Protein AF-A0A8S1TRD0-F1 (afdb_monomer_lite)

Sequence (281 aa):
MFFLIVKLKIFFELHNLGNDQNINQEWKIFFQEFHDYFCSKKATLSNSQVLKQGALHLNNQLYQNSSKFLLDCFCHFCRTKVIVQNFYGTALHNQTSIQNEYQLLLMNSNFYQDLTSKRVKERSIGDAYDRVKQWRYFFRNGIQENGIQKKVTLKEAADLVKVPKKTLEDYIQIFNKAELIVNIEEISEKKMGYLRSFMKKNKSKIRKAMIHKKQQQIEENLKKQNQEVYENTKQNKNEDESITSPYPYQQNILSDFCDDQNDWEQYSNNIFKIFPNPHFD

Foldseek 3Di:
DVVLVVVVVVLVVVVVPDDDPVNVVVVVVSVVVVVVVVVVVVVVVVPPPDDDDPPPPVVVVVVVVVVVVVVVVVVVVVVVVVVPPPPPDDDPDDPDPCVVVVVVVVVLVVVVVVVPPDDPPFDFLQLLVVLLVQLVCCQVFPDQDPNDRDHDDSCRSCSVSVHGSVSSVVSVVLCVLQVLPDDSVVRRRHTPVVSVVVCVVCVVVSVVSVVVVVVVVVVVVVVVVVVVVVVVVVVPPPDDDDDDDDDDDDDPPPDPPDDDPPCVVVVVVCVVVVDDDPPDD

Structure (mmCIF, N/CA/C/O backbone):
data_AF-A0A8S1TRD0-F1
#
_entry.id   AF-A0A8S1TRD0-F1
#
loop_
_atom_site.group_PDB
_atom_site.id
_atom_site.type_symbol
_atom_site.label_atom_id
_atom_site.label_alt_id
_atom_site.label_comp_id
_atom_site.label_asym_id
_atom_site.label_entity_id
_atom_site.label_seq_id
_atom_site.pdbx_PDB_ins_code
_atom_site.Cartn_x
_atom_site.Cartn_y
_atom_site.Cartn_z
_atom_site.occupancy
_atom_site.B_iso_or_equiv
_atom_site.auth_seq_id
_atom_site.auth_comp_id
_atom_site.auth_asym_id
_atom_site.auth_atom_id
_atom_site.pdbx_PDB_model_num
ATOM 1 N N . MET A 1 1 ? 11.773 40.276 2.377 1.00 67.25 1 MET A N 1
ATOM 2 C CA . MET A 1 1 ? 12.879 39.485 2.968 1.00 67.25 1 MET A CA 1
ATOM 3 C C . MET A 1 1 ? 12.556 37.992 2.979 1.00 67.25 1 MET A C 1
ATOM 5 O O . MET A 1 1 ? 13.293 37.242 2.364 1.00 67.25 1 MET A O 1
ATOM 9 N N . PHE A 1 2 ? 11.429 37.560 3.558 1.00 59.97 2 PHE A N 1
ATOM 10 C CA . PHE A 1 2 ? 11.025 36.142 3.587 1.00 59.97 2 PHE A CA 1
ATOM 11 C C . PHE A 1 2 ? 10.945 35.478 2.195 1.00 59.97 2 PHE A C 1
ATOM 13 O O . PHE A 1 2 ? 11.553 34.438 1.977 1.00 59.97 2 PHE A O 1
ATOM 20 N N . PHE A 1 3 ? 10.317 36.132 1.210 1.00 67.81 3 PHE A N 1
ATOM 21 C CA . PHE A 1 3 ? 10.263 35.643 -0.180 1.00 67.81 3 PHE A CA 1
ATOM 22 C C . PHE A 1 3 ? 11.641 35.453 -0.838 1.00 67.81 3 PHE A C 1
ATOM 24 O O . PHE A 1 3 ? 11.823 34.538 -1.635 1.00 67.81 3 PHE A O 1
ATOM 31 N N . LEU A 1 4 ? 12.616 36.293 -0.483 1.00 74.00 4 LEU A N 1
ATOM 32 C CA . LEU A 1 4 ? 13.987 36.201 -0.990 1.00 74.00 4 LEU A CA 1
ATOM 33 C C . LEU A 1 4 ? 14.731 35.012 -0.378 1.00 74.00 4 LEU A C 1
ATOM 35 O O . LEU A 1 4 ? 15.435 34.307 -1.089 1.00 74.00 4 LEU A O 1
ATOM 39 N N . ILE A 1 5 ? 14.513 34.749 0.913 1.00 73.81 5 ILE A N 1
ATOM 40 C CA . ILE A 1 5 ? 15.081 33.594 1.621 1.00 73.81 5 ILE A CA 1
ATOM 41 C C . ILE A 1 5 ? 14.503 32.285 1.064 1.00 73.81 5 ILE A C 1
ATOM 43 O O . ILE A 1 5 ? 15.243 31.332 0.834 1.00 73.81 5 ILE A O 1
ATOM 47 N N . VAL A 1 6 ? 13.196 32.252 0.787 1.00 71.50 6 VAL A N 1
ATOM 48 C CA . VAL A 1 6 ? 12.533 31.086 0.181 1.00 71.50 6 VAL A CA 1
ATOM 49 C C . VAL A 1 6 ? 13.026 30.850 -1.251 1.00 71.50 6 VAL A C 1
ATOM 51 O O . VAL A 1 6 ? 13.350 29.714 -1.588 1.00 71.50 6 VAL A O 1
ATOM 54 N N . LYS A 1 7 ? 13.170 31.905 -2.070 1.00 76.38 7 LYS A N 1
ATOM 55 C CA . LYS A 1 7 ? 13.763 31.790 -3.415 1.00 76.38 7 LYS A CA 1
ATOM 56 C C . LYS A 1 7 ? 15.207 31.279 -3.366 1.00 76.38 7 LYS A C 1
ATOM 58 O O . LYS A 1 7 ? 15.522 30.356 -4.105 1.00 76.38 7 LYS A O 1
ATOM 63 N N . LEU A 1 8 ? 16.046 31.816 -2.473 1.00 76.88 8 LEU A N 1
ATOM 64 C CA . LEU A 1 8 ? 17.432 31.368 -2.275 1.00 76.88 8 LEU A CA 1
ATOM 65 C C . LEU A 1 8 ? 17.509 29.887 -1.891 1.00 76.88 8 LEU A C 1
ATOM 67 O O . LEU A 1 8 ? 18.343 29.167 -2.427 1.00 76.88 8 LEU A O 1
ATOM 71 N N . LYS A 1 9 ? 16.620 29.419 -1.007 1.00 76.12 9 LYS A N 1
ATOM 72 C CA . LYS A 1 9 ? 16.588 28.018 -0.571 1.00 76.12 9 LYS A CA 1
ATOM 73 C C . LYS A 1 9 ? 16.183 27.063 -1.698 1.00 76.12 9 LYS A C 1
ATOM 75 O O . LYS A 1 9 ? 16.863 26.066 -1.910 1.00 76.12 9 LYS A O 1
ATOM 80 N N . ILE A 1 10 ? 15.129 27.397 -2.446 1.00 73.19 10 ILE A N 1
ATOM 81 C CA . ILE A 1 10 ? 14.668 26.599 -3.595 1.00 73.19 10 ILE A CA 1
ATOM 82 C C . ILE A 1 10 ? 15.753 26.542 -4.681 1.00 73.19 10 ILE A C 1
ATOM 84 O O . ILE A 1 10 ? 16.027 25.477 -5.224 1.00 73.19 10 ILE A O 1
ATOM 88 N N . PHE A 1 11 ? 16.420 27.663 -4.962 1.00 69.62 11 PHE A N 1
ATOM 89 C CA . PHE A 1 11 ? 17.495 27.707 -5.957 1.00 69.62 11 PHE A CA 1
ATOM 90 C C . PHE A 1 11 ? 18.751 26.928 -5.531 1.00 69.62 11 PHE A C 1
ATOM 92 O O . PHE A 1 11 ? 19.389 26.302 -6.375 1.00 69.62 11 PHE A O 1
ATOM 99 N N . PHE A 1 12 ? 19.092 26.904 -4.236 1.00 74.69 12 PHE A N 1
ATOM 100 C CA . PHE A 1 12 ? 20.211 26.102 -3.719 1.00 74.69 12 PHE A CA 1
ATOM 101 C C . PHE A 1 12 ? 19.936 24.594 -3.819 1.00 74.69 12 PHE A C 1
ATOM 103 O O . PHE A 1 12 ? 20.836 23.816 -4.129 1.00 74.69 12 PHE A O 1
ATOM 110 N N . GLU A 1 13 ? 18.683 24.181 -3.608 1.00 69.75 13 GLU A N 1
ATOM 111 C CA . GLU A 1 13 ? 18.258 22.789 -3.796 1.00 69.75 13 GLU A CA 1
ATOM 112 C C . GLU A 1 13 ? 18.296 22.364 -5.273 1.00 69.75 13 GLU A C 1
ATOM 114 O O . GLU A 1 13 ? 18.673 21.231 -5.566 1.00 69.75 13 GLU A O 1
ATOM 119 N N . LEU A 1 14 ? 17.998 23.274 -6.208 1.00 67.38 14 LEU A N 1
ATOM 120 C CA . LEU A 1 14 ? 18.092 23.010 -7.650 1.00 67.38 14 LEU A CA 1
ATOM 121 C C . LEU A 1 14 ? 19.544 22.934 -8.156 1.00 67.38 14 LEU A C 1
ATOM 123 O O . LEU A 1 14 ? 19.841 22.132 -9.038 1.00 67.38 14 LEU A O 1
ATOM 127 N N . HIS A 1 15 ? 20.469 23.702 -7.573 1.00 64.81 15 HIS A N 1
ATOM 128 C CA . HIS A 1 15 ? 21.887 23.689 -7.959 1.00 64.81 15 HIS A CA 1
ATOM 129 C C . HIS A 1 15 ? 22.589 22.352 -7.658 1.00 64.81 15 HIS A C 1
ATOM 131 O O . HIS A 1 15 ? 23.516 21.959 -8.363 1.00 64.81 15 HIS A O 1
ATOM 137 N N . ASN A 1 16 ? 22.131 21.610 -6.647 1.00 64.12 16 ASN A N 1
ATOM 138 C CA . ASN A 1 16 ? 22.683 20.290 -6.328 1.00 64.12 16 ASN A CA 1
ATOM 139 C C . ASN A 1 16 ? 22.304 19.198 -7.348 1.00 64.12 16 ASN A C 1
ATOM 141 O O . ASN A 1 16 ? 22.744 18.060 -7.197 1.00 64.12 16 ASN A O 1
ATOM 145 N N . LEU A 1 17 ? 21.503 19.518 -8.373 1.00 57.47 17 LEU A N 1
ATOM 146 C CA . LEU A 1 17 ? 20.953 18.534 -9.308 1.00 57.47 17 LEU A CA 1
ATOM 147 C C . LEU A 1 17 ? 21.559 18.543 -10.717 1.00 57.47 17 LEU A C 1
ATOM 149 O O . LEU A 1 17 ? 21.226 17.648 -11.492 1.00 57.47 17 LEU A O 1
ATOM 153 N N . GLY A 1 18 ? 22.473 19.451 -11.070 1.00 53.91 18 GLY A N 1
ATOM 154 C CA . GLY A 1 18 ? 23.157 19.331 -12.362 1.00 53.91 18 GLY A CA 1
ATOM 155 C C . GLY A 1 18 ? 23.816 20.597 -12.890 1.00 53.91 18 GLY A C 1
ATOM 156 O O . GLY A 1 18 ? 23.380 21.716 -12.643 1.00 53.91 18 GLY A O 1
ATOM 157 N N . ASN A 1 19 ? 24.896 20.380 -13.635 1.00 51.66 19 ASN A N 1
ATOM 158 C CA . ASN A 1 19 ? 25.830 21.384 -14.128 1.00 51.66 19 ASN A CA 1
ATOM 159 C C . ASN A 1 19 ? 25.328 21.977 -15.460 1.00 51.66 19 ASN A C 1
ATOM 161 O O . ASN A 1 19 ? 25.862 21.662 -16.521 1.00 51.66 19 ASN A O 1
ATOM 165 N N . ASP A 1 20 ? 24.267 22.787 -15.412 1.00 61.56 20 ASP A N 1
ATOM 166 C CA . ASP A 1 20 ? 23.668 23.393 -16.607 1.00 61.56 20 ASP A CA 1
ATOM 167 C C . ASP A 1 20 ? 24.157 24.829 -16.838 1.00 61.56 20 ASP A C 1
ATOM 169 O O . ASP A 1 20 ? 24.040 25.705 -15.980 1.00 61.56 20 ASP A O 1
ATOM 173 N N . GLN A 1 21 ? 24.669 25.109 -18.040 1.00 56.53 21 GLN A N 1
ATOM 174 C CA . GLN A 1 21 ? 25.170 26.436 -18.430 1.00 56.53 21 GLN A CA 1
ATOM 175 C C . GLN A 1 21 ? 24.092 27.538 -18.359 1.00 56.53 21 GLN A C 1
ATOM 177 O O . GLN A 1 21 ? 24.428 28.707 -18.160 1.00 56.53 21 GLN A O 1
ATOM 182 N N . ASN A 1 22 ? 22.807 27.172 -18.445 1.00 59.34 22 ASN A N 1
ATOM 183 C CA . ASN A 1 22 ? 21.676 28.098 -18.317 1.00 59.34 22 ASN A CA 1
ATOM 184 C C . ASN A 1 22 ? 21.522 28.670 -16.897 1.00 59.34 22 ASN A C 1
ATOM 186 O O . ASN A 1 22 ? 21.131 29.826 -16.732 1.00 59.34 22 ASN A O 1
ATOM 190 N N . ILE A 1 23 ? 21.928 27.912 -15.873 1.00 67.50 23 ILE A N 1
ATOM 191 C CA . ILE A 1 23 ? 21.832 28.325 -14.466 1.00 67.50 23 ILE A CA 1
ATOM 192 C C . ILE A 1 23 ? 22.678 29.586 -14.223 1.00 67.50 23 ILE A C 1
ATOM 194 O O . ILE A 1 23 ? 22.276 30.481 -13.485 1.00 67.50 23 ILE A O 1
ATOM 198 N N . ASN A 1 24 ? 23.814 29.733 -14.915 1.00 68.50 24 ASN A N 1
ATOM 199 C CA . ASN A 1 24 ? 24.692 30.898 -14.774 1.00 68.50 24 ASN A CA 1
ATOM 200 C C . ASN A 1 24 ? 24.068 32.218 -15.261 1.00 68.50 24 ASN A C 1
ATOM 202 O O . ASN A 1 24 ? 24.438 33.277 -14.748 1.00 68.50 24 ASN A O 1
ATOM 206 N N . GLN A 1 25 ? 23.149 32.190 -16.234 1.00 73.81 25 GLN A N 1
ATOM 207 C CA . GLN A 1 25 ? 22.444 33.406 -16.659 1.00 73.81 25 GLN A CA 1
ATOM 208 C C . GLN A 1 25 ? 21.352 33.793 -15.660 1.00 73.81 25 GLN A C 1
ATOM 210 O O . GLN A 1 25 ? 21.255 34.965 -15.296 1.00 73.81 25 GLN A O 1
ATOM 215 N N . GLU A 1 26 ? 20.614 32.816 -15.135 1.00 76.62 26 GLU A N 1
ATOM 216 C CA . GLU A 1 26 ? 19.615 33.059 -14.089 1.00 76.62 26 GLU A CA 1
ATOM 217 C C . GLU A 1 26 ? 20.249 33.594 -12.796 1.00 76.62 26 GLU A C 1
ATOM 219 O O . GLU A 1 26 ? 19.701 34.510 -12.183 1.00 76.62 26 GLU A O 1
ATOM 224 N N . TRP A 1 27 ? 21.454 33.130 -12.432 1.00 75.81 27 TRP A N 1
ATOM 225 C CA . TRP A 1 27 ? 22.222 33.699 -11.316 1.00 75.81 27 TRP A CA 1
ATOM 226 C C . TRP A 1 27 ? 22.507 35.190 -11.502 1.00 75.81 27 TRP A C 1
ATOM 228 O O . TRP A 1 27 ? 22.353 35.963 -10.557 1.00 75.81 27 TRP A O 1
ATOM 238 N N . LYS A 1 28 ? 22.916 35.612 -12.705 1.00 76.38 28 LYS A N 1
ATOM 239 C CA . LYS A 1 28 ? 23.217 37.026 -12.979 1.00 76.38 28 LYS A CA 1
ATOM 240 C C . LYS A 1 28 ? 21.972 37.897 -12.844 1.00 76.38 28 LYS A C 1
ATOM 242 O O . LYS A 1 28 ? 22.048 38.955 -12.226 1.00 76.38 28 LYS A O 1
ATOM 247 N N . ILE A 1 29 ? 20.841 37.431 -13.372 1.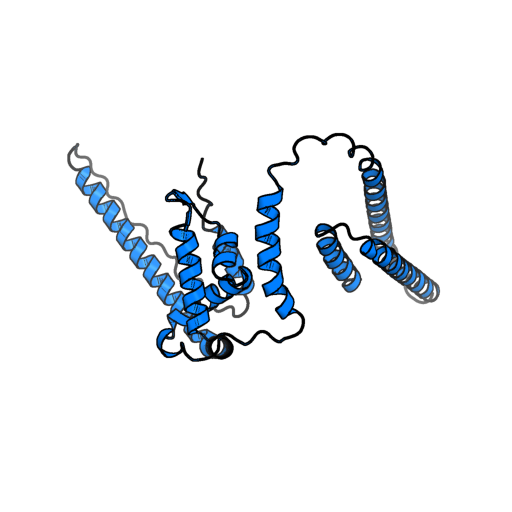00 80.75 29 ILE A N 1
ATOM 248 C CA . ILE A 1 29 ? 19.563 38.148 -13.295 1.00 80.75 29 ILE A CA 1
ATOM 249 C C . ILE A 1 29 ? 19.104 38.248 -11.836 1.00 80.75 29 ILE A C 1
ATOM 251 O O . ILE A 1 29 ? 18.802 39.340 -11.362 1.00 80.75 29 ILE A O 1
ATOM 255 N N . PHE A 1 30 ? 19.141 37.143 -11.088 1.00 84.00 30 PHE A N 1
ATOM 256 C CA . PHE A 1 30 ? 18.742 37.133 -9.681 1.00 84.00 30 PHE A CA 1
ATOM 257 C C . PHE A 1 30 ? 19.614 38.051 -8.812 1.00 84.00 30 PHE A C 1
ATOM 259 O O . PHE A 1 30 ? 19.087 38.798 -7.987 1.00 84.00 30 PHE A O 1
ATOM 266 N N . PHE A 1 31 ? 20.941 38.031 -8.990 1.00 81.56 31 PHE A N 1
ATOM 267 C CA . PHE A 1 31 ? 21.834 38.917 -8.237 1.00 81.56 31 PHE A CA 1
ATOM 268 C C . PHE A 1 31 ? 21.620 40.392 -8.580 1.00 81.56 31 PHE A C 1
ATOM 270 O O . PHE A 1 31 ? 21.702 41.227 -7.679 1.00 81.56 31 PHE A O 1
ATOM 277 N N . GLN A 1 32 ? 21.301 40.708 -9.836 1.00 83.50 32 GLN A N 1
ATOM 278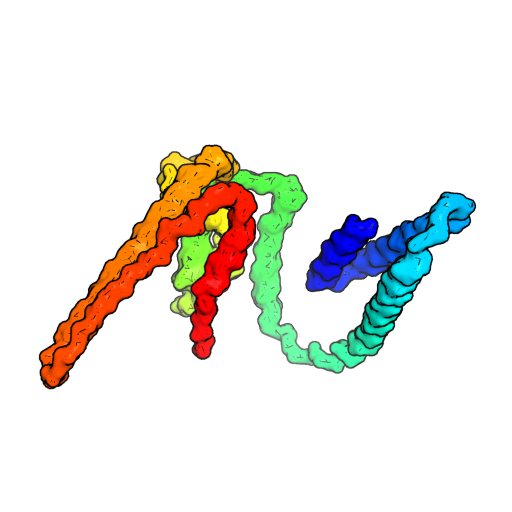 C CA . GLN A 1 32 ? 20.973 42.069 -10.247 1.00 83.50 32 GLN A CA 1
ATOM 279 C C . GLN A 1 32 ? 19.667 42.547 -9.593 1.00 83.50 32 GLN A C 1
ATOM 281 O O . GLN A 1 32 ? 19.663 43.587 -8.940 1.00 83.50 32 GLN A O 1
ATOM 286 N N . GLU A 1 33 ? 18.595 41.748 -9.648 1.00 82.44 33 GLU A N 1
ATOM 287 C CA . GLU A 1 33 ? 17.321 42.063 -8.979 1.00 82.44 33 GLU A CA 1
ATOM 288 C C . GLU A 1 33 ? 17.488 42.227 -7.462 1.00 82.44 33 GLU A C 1
ATOM 290 O O . GLU A 1 33 ? 16.902 43.120 -6.841 1.00 82.44 33 GLU A O 1
ATOM 295 N N . PHE A 1 34 ? 18.304 41.366 -6.848 1.00 82.69 34 PHE A N 1
ATOM 296 C CA . PHE A 1 34 ? 18.613 41.441 -5.427 1.00 82.69 34 PHE A CA 1
ATOM 297 C C . PHE A 1 34 ? 19.343 42.741 -5.084 1.00 82.69 34 PHE A C 1
ATOM 299 O O . PHE A 1 34 ? 18.969 43.431 -4.134 1.00 82.69 34 PHE A O 1
ATOM 306 N N . HIS A 1 35 ? 20.364 43.090 -5.865 1.00 83.94 35 HIS A N 1
ATOM 307 C CA . HIS A 1 35 ? 21.127 44.317 -5.689 1.00 83.94 35 HIS A CA 1
ATOM 308 C C . HIS A 1 35 ? 20.232 45.559 -5.835 1.00 83.94 35 HIS A C 1
ATOM 310 O O . HIS A 1 35 ? 20.226 46.428 -4.958 1.00 83.94 35 HIS A O 1
ATOM 316 N N . ASP A 1 36 ? 19.396 45.601 -6.872 1.00 79.44 36 ASP A N 1
ATOM 317 C CA . ASP A 1 36 ? 18.503 46.727 -7.156 1.00 79.44 36 ASP A CA 1
ATOM 318 C C . ASP A 1 36 ? 17.438 46.911 -6.063 1.00 79.44 36 ASP A C 1
ATOM 320 O O . ASP A 1 36 ? 17.156 48.038 -5.642 1.00 79.44 36 ASP A O 1
ATOM 324 N N . TYR A 1 37 ? 16.913 45.812 -5.507 1.00 83.50 37 TYR A N 1
ATOM 325 C CA . TYR A 1 37 ? 15.995 45.852 -4.365 1.00 83.50 37 TYR A CA 1
ATOM 326 C C . TYR A 1 37 ? 16.633 46.506 -3.124 1.00 83.50 37 TYR A C 1
ATOM 328 O O . TYR A 1 37 ? 16.003 47.334 -2.455 1.00 83.50 37 TYR A O 1
ATOM 336 N N . PHE A 1 38 ? 17.888 46.170 -2.809 1.00 78.69 38 PHE A N 1
ATOM 337 C CA . PHE A 1 38 ? 18.596 46.759 -1.667 1.00 78.69 38 PHE A CA 1
ATOM 338 C C . PHE A 1 38 ? 18.979 48.223 -1.908 1.00 78.69 38 PHE A C 1
ATOM 340 O O . PHE A 1 38 ? 18.824 49.050 -1.003 1.00 78.69 38 PHE A O 1
ATOM 347 N N . CYS A 1 39 ? 19.402 48.571 -3.125 1.00 76.06 39 CYS A N 1
ATOM 348 C CA . CYS A 1 39 ? 19.673 49.956 -3.511 1.00 76.06 39 CYS A CA 1
ATOM 349 C C . CYS A 1 39 ? 18.416 50.837 -3.424 1.00 76.06 39 CYS A C 1
ATOM 351 O O . CYS A 1 39 ? 18.471 51.924 -2.845 1.00 76.06 39 CYS A O 1
ATOM 353 N N . SER A 1 40 ? 17.265 50.348 -3.896 1.00 76.12 40 SER A N 1
ATOM 354 C CA . SER A 1 40 ? 15.982 51.059 -3.809 1.00 76.12 40 SER A CA 1
ATOM 355 C C . SER A 1 40 ? 15.542 51.296 -2.355 1.00 76.12 40 SER A C 1
ATOM 357 O O . SER A 1 40 ? 15.179 52.412 -1.972 1.00 76.12 40 SER A O 1
ATOM 359 N N . LYS A 1 41 ? 15.675 50.283 -1.485 1.00 72.31 41 LYS A N 1
ATOM 360 C CA . LYS A 1 41 ? 15.371 50.413 -0.048 1.00 72.31 41 LYS A CA 1
ATOM 361 C C . LYS A 1 41 ? 16.272 51.430 0.659 1.00 72.31 41 LYS A C 1
ATOM 363 O O . LYS A 1 41 ? 15.782 52.177 1.509 1.00 72.31 41 LYS A O 1
ATOM 368 N N . LYS A 1 42 ? 17.555 51.507 0.290 1.00 66.75 42 LYS A N 1
ATOM 369 C CA . LYS A 1 42 ? 18.504 52.487 0.844 1.00 66.75 42 LYS A CA 1
ATOM 370 C C . LYS A 1 42 ? 18.105 53.930 0.499 1.00 66.75 42 LYS A C 1
ATOM 372 O O . LYS A 1 42 ? 18.192 54.791 1.368 1.00 66.75 42 LYS A O 1
ATOM 377 N N . ALA A 1 43 ? 17.582 54.169 -0.707 1.00 62.38 43 ALA A N 1
ATOM 378 C CA . ALA A 1 43 ? 17.076 55.480 -1.127 1.00 62.38 43 ALA A CA 1
ATOM 379 C C . ALA A 1 43 ? 15.780 55.889 -0.396 1.00 62.38 43 ALA A C 1
ATOM 381 O O . ALA A 1 43 ? 15.592 57.055 -0.059 1.00 62.38 43 ALA A O 1
ATOM 382 N N . THR A 1 44 ? 14.899 54.935 -0.070 1.00 60.25 44 THR A N 1
ATOM 383 C CA . THR A 1 44 ? 13.677 55.245 0.703 1.00 60.25 44 THR A CA 1
ATOM 384 C C . THR A 1 44 ? 13.945 55.590 2.172 1.00 60.25 44 THR A C 1
ATOM 386 O O . THR A 1 44 ? 13.163 56.312 2.784 1.00 60.25 44 THR A O 1
ATOM 389 N N . LEU A 1 45 ? 15.061 55.121 2.740 1.00 55.62 45 LEU A N 1
ATOM 390 C CA . LEU A 1 45 ? 15.441 55.400 4.128 1.00 55.62 45 LEU A CA 1
ATOM 391 C C . LEU A 1 45 ? 16.138 56.760 4.302 1.00 55.62 45 LEU A C 1
ATOM 393 O O . LEU A 1 45 ? 16.058 57.327 5.387 1.00 55.62 45 LEU A O 1
ATOM 397 N N . SER A 1 46 ? 16.761 57.322 3.257 1.00 54.28 46 SER A N 1
ATOM 398 C CA . SER A 1 46 ? 17.374 58.660 3.332 1.00 54.28 46 SER A CA 1
ATOM 399 C C . SER A 1 46 ? 16.358 59.805 3.281 1.00 54.28 46 SER A C 1
ATOM 401 O O . SER A 1 46 ? 16.670 60.899 3.735 1.00 54.28 46 SER A O 1
ATOM 403 N N . ASN A 1 47 ? 15.138 59.557 2.790 1.00 51.22 47 ASN A N 1
ATOM 404 C CA . ASN A 1 47 ? 14.086 60.578 2.678 1.00 51.22 47 ASN A CA 1
ATOM 405 C C . ASN A 1 47 ? 13.115 60.609 3.872 1.00 51.22 47 ASN A C 1
ATOM 407 O O . ASN A 1 47 ? 12.253 61.479 3.941 1.00 51.22 47 ASN A O 1
ATOM 411 N N . SER A 1 48 ? 13.262 59.700 4.840 1.00 48.31 48 SER A N 1
ATOM 412 C CA . SER A 1 48 ? 12.455 59.671 6.065 1.00 48.31 48 SER A CA 1
ATOM 413 C C . SER A 1 48 ? 13.223 60.282 7.244 1.00 48.31 48 SER A C 1
ATOM 415 O O . SER A 1 48 ? 13.424 59.636 8.272 1.00 48.31 48 SER A O 1
ATOM 417 N N . GLN A 1 49 ? 13.661 61.536 7.107 1.00 52.69 49 GLN A N 1
ATOM 418 C CA . GLN A 1 49 ? 14.165 62.341 8.225 1.00 52.69 49 GLN A CA 1
ATOM 419 C C . GLN A 1 49 ? 13.053 63.186 8.851 1.00 52.69 49 GLN A C 1
ATOM 421 O O . GLN A 1 49 ? 13.140 64.402 8.852 1.00 52.69 49 GLN A O 1
ATOM 426 N N . VAL A 1 50 ? 12.029 62.560 9.431 1.00 52.47 50 VAL A N 1
ATOM 427 C CA . VAL A 1 50 ? 11.275 63.154 10.546 1.00 52.47 50 VAL A CA 1
ATOM 428 C C . VAL A 1 50 ? 10.760 61.999 11.413 1.00 52.47 50 VAL A C 1
ATOM 430 O O . VAL A 1 50 ? 10.053 61.130 10.920 1.00 52.47 50 VAL A O 1
ATOM 433 N N . LEU A 1 51 ? 11.109 62.045 12.704 1.00 46.53 51 LEU A N 1
ATOM 434 C CA . LEU A 1 51 ? 10.658 61.230 13.847 1.00 46.53 51 LEU A CA 1
ATOM 435 C C . LEU A 1 51 ? 11.533 60.051 14.325 1.00 46.53 51 LEU A C 1
ATOM 437 O O . LEU A 1 51 ? 11.601 58.978 13.736 1.00 46.53 51 LEU A O 1
ATOM 441 N N . LYS A 1 52 ? 12.008 60.274 15.563 1.00 44.62 52 LYS A N 1
ATOM 442 C CA . LYS A 1 52 ? 12.407 59.340 16.632 1.00 44.62 52 LYS A CA 1
ATOM 443 C C . LYS A 1 52 ? 13.873 58.896 16.673 1.00 44.62 52 LYS A C 1
ATOM 445 O O . LYS A 1 52 ? 14.249 57.782 16.319 1.00 44.62 52 LYS A O 1
ATOM 450 N N . GLN A 1 53 ? 14.669 59.767 17.298 1.00 48.59 53 GLN A N 1
ATOM 451 C CA . GLN A 1 53 ? 15.817 59.373 18.114 1.00 48.59 53 GLN A CA 1
ATOM 452 C C . GLN A 1 53 ? 15.324 58.445 19.240 1.00 48.59 53 GLN A C 1
ATOM 454 O O . GLN A 1 53 ? 14.507 58.843 20.065 1.00 48.59 53 GLN A O 1
ATOM 459 N N . GLY A 1 54 ? 15.769 57.190 19.227 1.00 46.84 54 GLY A N 1
ATOM 460 C CA . GLY A 1 54 ? 15.429 56.193 20.251 1.00 46.84 54 GLY A CA 1
ATOM 461 C C . GLY A 1 54 ? 15.733 54.745 19.852 1.00 46.84 54 GLY A C 1
ATOM 462 O O . GLY A 1 54 ? 15.938 53.905 20.717 1.00 46.84 54 GLY A O 1
ATOM 463 N N . ALA A 1 55 ? 15.847 54.448 18.552 1.00 44.34 55 ALA A N 1
ATOM 464 C CA . ALA A 1 55 ? 16.083 53.088 18.041 1.00 44.34 55 ALA A CA 1
ATOM 465 C C . ALA A 1 55 ? 17.437 52.909 17.315 1.00 44.34 55 ALA A C 1
ATOM 467 O O . ALA A 1 55 ? 17.598 52.000 16.500 1.00 44.34 55 ALA A O 1
ATOM 468 N N . LEU A 1 56 ? 18.419 53.780 17.578 1.00 46.16 56 LEU A N 1
ATOM 469 C CA . LEU A 1 56 ? 19.672 53.838 16.808 1.00 46.16 56 LEU A CA 1
ATOM 470 C C . LEU A 1 56 ? 20.798 52.915 17.305 1.00 46.16 56 LEU A C 1
ATOM 472 O O . LEU A 1 56 ? 21.777 52.740 16.582 1.00 46.16 56 LEU A O 1
ATOM 476 N N . HIS A 1 57 ? 20.677 52.280 18.478 1.00 47.50 57 HIS A N 1
ATOM 477 C CA . HIS A 1 57 ? 21.783 51.469 19.010 1.00 47.50 57 HIS A CA 1
ATOM 478 C C . HIS A 1 57 ? 21.687 49.964 18.689 1.00 47.50 57 HIS A C 1
ATOM 480 O O . HIS A 1 57 ? 22.701 49.344 18.385 1.00 47.50 57 HIS A O 1
ATOM 486 N N . LEU A 1 58 ? 20.482 49.386 18.628 1.00 44.00 58 LEU A N 1
ATOM 487 C CA . LEU A 1 58 ? 20.301 47.947 18.356 1.00 44.00 58 LEU A CA 1
ATOM 488 C C . LEU A 1 58 ? 20.328 47.586 16.859 1.00 44.00 58 LEU A C 1
ATOM 490 O O . LEU A 1 58 ? 20.799 46.512 16.489 1.00 44.00 58 LEU A O 1
ATOM 494 N N . ASN A 1 59 ? 19.901 48.492 15.972 1.00 48.31 59 ASN A N 1
ATOM 495 C CA . ASN A 1 59 ? 19.892 48.220 14.528 1.00 48.31 59 ASN A CA 1
ATOM 496 C C . ASN A 1 59 ? 21.288 48.272 13.889 1.00 48.31 59 ASN A C 1
ATOM 498 O O . ASN A 1 59 ? 21.542 47.557 12.922 1.00 48.31 59 ASN A O 1
ATOM 502 N N . ASN A 1 60 ? 22.217 49.056 14.445 1.00 49.31 60 ASN A N 1
ATOM 503 C CA . ASN A 1 60 ? 23.577 49.140 13.911 1.00 49.31 60 ASN A CA 1
ATOM 504 C C . ASN A 1 60 ? 24.385 47.852 14.161 1.00 49.31 60 ASN A C 1
ATOM 506 O O . ASN A 1 60 ? 25.165 47.449 13.301 1.00 49.31 60 ASN A O 1
ATOM 510 N N . GLN A 1 61 ? 24.150 47.149 15.277 1.00 49.59 61 GLN A N 1
ATOM 511 C CA . GLN A 1 61 ? 24.799 45.857 15.544 1.00 49.59 61 GLN A CA 1
ATOM 512 C C . GLN A 1 61 ? 24.276 44.729 14.642 1.00 49.59 61 GLN A C 1
ATOM 514 O O . GLN A 1 61 ? 25.070 43.954 14.112 1.00 49.59 61 GLN A O 1
ATOM 519 N N . LEU A 1 62 ? 22.964 44.654 14.392 1.00 49.44 62 LEU A N 1
ATOM 520 C CA . LEU A 1 62 ? 22.396 43.653 13.475 1.00 49.44 62 LEU A CA 1
ATOM 521 C C . LEU A 1 62 ? 22.842 43.871 12.018 1.00 49.44 62 LEU A C 1
ATOM 523 O O . LEU A 1 62 ? 23.054 42.905 11.280 1.00 49.44 62 LEU A O 1
ATOM 527 N N . TYR A 1 63 ? 23.045 45.125 11.605 1.00 54.12 63 TYR A N 1
ATOM 528 C CA . TYR A 1 63 ? 23.519 45.451 10.257 1.00 54.12 63 TYR A CA 1
ATOM 529 C C . TYR A 1 63 ? 25.019 45.163 10.070 1.00 54.12 63 TYR A C 1
ATOM 531 O O . TYR A 1 63 ? 25.422 44.613 9.046 1.00 54.12 63 TYR A O 1
ATOM 539 N N . GLN A 1 64 ? 25.848 45.453 11.080 1.00 56.41 64 GLN A N 1
ATOM 540 C CA . GLN A 1 64 ? 27.275 45.096 11.084 1.00 56.41 64 GLN A CA 1
ATOM 541 C C . GLN A 1 64 ? 27.472 43.569 11.055 1.00 56.41 64 GLN A C 1
ATOM 543 O O . GLN A 1 64 ? 28.296 43.066 10.290 1.00 56.41 64 GLN A O 1
ATOM 548 N N . ASN A 1 65 ? 26.657 42.819 11.804 1.00 51.41 65 ASN A N 1
ATOM 549 C CA . ASN A 1 65 ? 26.756 41.358 11.869 1.00 51.41 65 ASN A CA 1
ATOM 550 C C . ASN A 1 65 ? 26.262 40.661 10.589 1.00 51.41 65 ASN A C 1
ATOM 552 O O . ASN A 1 65 ? 26.860 39.677 10.162 1.00 51.41 65 ASN A O 1
ATOM 556 N N . SER A 1 66 ? 25.215 41.179 9.936 1.00 54.31 66 SER A N 1
ATOM 557 C CA . SER A 1 66 ? 24.712 40.620 8.668 1.00 54.31 66 SER A CA 1
ATOM 558 C C . SER A 1 66 ? 25.605 40.957 7.468 1.00 54.31 66 SER A C 1
ATOM 560 O O . SER A 1 66 ? 25.815 40.103 6.609 1.00 54.31 66 SER A O 1
ATOM 562 N N . SER A 1 67 ? 26.192 42.158 7.440 1.00 59.06 67 SER A N 1
ATOM 563 C CA . SER A 1 67 ? 27.203 42.561 6.451 1.00 59.06 67 SER A CA 1
ATOM 564 C C . SER A 1 67 ? 28.452 41.676 6.521 1.00 59.06 67 SER A C 1
ATOM 566 O O . SER A 1 67 ? 28.900 41.153 5.499 1.00 59.06 67 SER A O 1
ATOM 568 N N . LYS A 1 68 ? 28.967 41.433 7.735 1.00 61.78 68 LYS A N 1
ATOM 569 C CA . LYS A 1 68 ? 30.136 40.574 7.958 1.00 61.78 68 LYS A CA 1
ATOM 570 C C . LYS A 1 68 ? 29.863 39.121 7.557 1.00 61.78 68 LYS A C 1
ATOM 572 O O . LYS A 1 68 ? 30.669 38.530 6.851 1.00 61.78 68 LYS A O 1
ATOM 577 N N . PHE A 1 69 ? 28.685 38.589 7.895 1.00 64.19 69 PHE A N 1
ATOM 578 C CA . PHE A 1 69 ? 28.282 37.234 7.503 1.00 64.19 69 PHE A CA 1
ATOM 579 C C . PHE A 1 69 ? 28.178 37.063 5.977 1.00 64.19 69 PHE A C 1
ATOM 581 O O . PHE A 1 69 ? 28.622 36.056 5.432 1.00 64.19 69 PHE A O 1
ATOM 588 N N . LEU A 1 70 ? 27.644 38.061 5.263 1.00 63.25 70 LEU A N 1
ATOM 589 C CA . LEU A 1 70 ? 27.557 38.022 3.800 1.00 63.25 70 LEU A CA 1
ATOM 590 C C . LEU A 1 70 ? 28.930 38.156 3.121 1.00 63.25 70 LEU A C 1
ATOM 592 O O . LEU A 1 70 ? 29.163 37.474 2.122 1.00 63.25 70 LEU A O 1
ATOM 596 N N . LEU A 1 71 ? 29.848 38.967 3.666 1.00 61.41 71 LEU A N 1
ATOM 597 C CA . LEU A 1 71 ? 31.229 39.059 3.172 1.00 61.41 71 LEU A CA 1
ATOM 598 C C . LEU A 1 71 ? 32.016 37.761 3.413 1.00 61.41 71 LEU A C 1
ATOM 600 O O . LEU A 1 71 ? 32.728 37.307 2.517 1.00 61.41 71 LEU A O 1
ATOM 604 N N . ASP A 1 72 ? 31.843 37.133 4.578 1.00 58.31 72 ASP A N 1
ATOM 605 C CA . ASP A 1 72 ? 32.496 35.865 4.917 1.00 58.31 72 ASP A CA 1
ATOM 606 C C . ASP A 1 72 ? 31.974 34.714 4.031 1.00 58.31 72 ASP A C 1
ATOM 608 O O . ASP A 1 72 ? 32.763 33.908 3.524 1.00 58.31 72 ASP A O 1
ATOM 612 N N . CYS A 1 73 ? 30.668 34.686 3.725 1.00 58.75 73 CYS A N 1
ATOM 613 C CA . CYS A 1 73 ? 30.091 33.745 2.758 1.00 58.75 73 CYS A CA 1
ATOM 614 C C . CYS A 1 73 ? 30.605 33.971 1.324 1.00 58.75 73 CYS A C 1
ATOM 616 O O . CYS A 1 73 ? 30.895 33.000 0.620 1.00 58.75 73 CYS A O 1
ATOM 618 N N . PHE A 1 74 ? 30.767 35.227 0.888 1.00 59.47 74 PHE A N 1
ATOM 619 C CA . PHE A 1 74 ? 31.327 35.539 -0.435 1.00 59.47 74 PHE A CA 1
ATOM 620 C C . PHE A 1 74 ? 32.806 35.136 -0.546 1.00 59.47 74 PHE A C 1
ATOM 622 O O . PHE A 1 74 ? 33.232 34.604 -1.573 1.00 59.47 74 PHE A O 1
ATOM 629 N N . CYS A 1 75 ? 33.585 35.320 0.525 1.00 51.41 75 CYS A N 1
ATOM 630 C CA . CYS A 1 75 ? 35.004 34.967 0.559 1.00 51.41 75 CYS A CA 1
ATOM 631 C C . CYS A 1 75 ? 35.216 33.439 0.528 1.00 51.41 75 CYS A C 1
ATOM 633 O O . CYS A 1 75 ? 36.082 32.942 -0.199 1.00 51.41 75 CYS A O 1
ATOM 635 N N . HIS A 1 76 ? 34.364 32.671 1.220 1.00 53.28 76 HIS A N 1
ATOM 636 C CA . HIS A 1 76 ? 34.387 31.205 1.159 1.00 53.28 76 HIS A CA 1
ATOM 637 C C . HIS A 1 76 ? 33.986 30.675 -0.231 1.00 53.28 76 HIS A C 1
ATOM 639 O O . HIS A 1 76 ? 34.591 29.727 -0.739 1.00 53.28 76 HIS A O 1
ATOM 645 N N . PHE A 1 77 ? 33.019 31.311 -0.900 1.00 51.41 77 PHE A N 1
ATOM 646 C CA . PHE A 1 77 ? 32.589 30.910 -2.244 1.00 51.41 77 PHE A CA 1
ATOM 647 C C . PHE A 1 77 ? 33.666 31.180 -3.314 1.00 51.41 77 PHE A C 1
ATOM 649 O O . PHE A 1 77 ? 33.919 30.325 -4.165 1.00 51.41 77 PHE A O 1
ATOM 656 N N . CYS A 1 78 ? 34.389 32.306 -3.229 1.00 49.59 78 CYS A N 1
ATOM 657 C CA . CYS A 1 78 ? 35.513 32.601 -4.129 1.00 49.59 78 CYS A CA 1
ATOM 658 C C . CYS A 1 78 ? 36.716 31.666 -3.920 1.00 49.59 78 CYS A C 1
ATOM 660 O O . CYS A 1 78 ? 37.352 31.263 -4.894 1.00 49.59 78 CYS A O 1
ATOM 662 N N . ARG A 1 79 ? 37.001 31.250 -2.678 1.00 44.50 79 ARG A N 1
ATOM 663 C CA . ARG A 1 79 ? 38.124 30.341 -2.380 1.00 44.50 79 ARG A CA 1
ATOM 664 C C . ARG A 1 79 ? 37.878 28.906 -2.863 1.00 44.50 79 ARG A C 1
ATOM 666 O O . ARG A 1 79 ? 38.827 28.205 -3.200 1.00 44.50 79 ARG A O 1
ATOM 673 N N . THR A 1 80 ? 36.613 28.496 -2.983 1.00 45.44 80 THR A N 1
ATOM 674 C CA . THR A 1 80 ? 36.243 27.143 -3.442 1.00 45.44 80 THR A CA 1
ATOM 675 C C . THR A 1 80 ? 36.300 26.997 -4.972 1.00 45.44 80 THR A C 1
ATOM 677 O O . THR A 1 80 ? 36.533 25.900 -5.473 1.00 45.44 80 THR A O 1
ATOM 680 N N . LYS A 1 81 ? 36.191 28.092 -5.743 1.00 44.88 81 LYS A N 1
ATOM 681 C CA . LYS A 1 81 ? 36.325 28.050 -7.216 1.00 44.88 81 LYS A CA 1
ATOM 682 C C . LYS A 1 81 ? 37.761 27.857 -7.718 1.00 44.88 81 LYS A C 1
ATOM 684 O O . LYS A 1 81 ? 37.935 27.407 -8.844 1.00 44.88 81 LYS A O 1
ATOM 689 N N . VAL A 1 82 ? 38.777 28.136 -6.899 1.00 41.38 82 VAL A N 1
ATOM 690 C CA . VAL A 1 82 ? 40.194 27.997 -7.297 1.00 41.38 82 VAL A CA 1
ATOM 691 C C . VAL A 1 82 ? 40.704 26.552 -7.167 1.00 41.38 82 VAL A C 1
ATOM 693 O O . VAL A 1 82 ? 41.687 26.189 -7.801 1.00 41.38 82 VAL A O 1
ATOM 696 N N . ILE A 1 83 ? 40.015 25.681 -6.422 1.00 42.34 83 ILE A N 1
ATOM 697 C CA . ILE A 1 83 ? 40.477 24.299 -6.178 1.00 42.34 83 ILE A CA 1
ATOM 698 C C . ILE A 1 83 ? 39.916 23.291 -7.206 1.00 42.34 83 ILE A C 1
ATOM 700 O O . ILE A 1 83 ? 40.465 22.207 -7.372 1.00 42.34 83 ILE A O 1
ATOM 704 N N . VAL A 1 84 ? 38.885 23.647 -7.982 1.00 42.56 84 VAL A N 1
ATOM 705 C CA . VAL A 1 84 ? 38.189 22.693 -8.879 1.00 42.56 84 VAL A CA 1
ATOM 706 C C . VAL A 1 84 ? 38.745 22.673 -10.318 1.00 42.56 84 VAL A C 1
ATOM 708 O O . VAL A 1 84 ? 38.277 21.902 -11.150 1.00 42.56 84 VAL A O 1
ATOM 711 N N . GLN A 1 85 ? 39.780 23.459 -10.640 1.00 40.94 85 GLN A N 1
ATOM 712 C CA . GLN A 1 85 ? 40.365 23.472 -11.995 1.00 40.94 85 GLN A CA 1
ATOM 713 C C . GLN A 1 85 ? 41.566 22.531 -12.209 1.00 40.94 85 GLN A C 1
ATOM 715 O O . GLN A 1 85 ? 41.973 22.355 -13.351 1.00 40.94 85 GLN A O 1
ATOM 720 N N . ASN A 1 86 ? 42.081 21.852 -11.175 1.00 39.91 86 ASN A N 1
ATOM 721 C CA . ASN A 1 86 ? 43.297 21.024 -11.291 1.00 39.91 86 ASN A CA 1
ATOM 722 C C . ASN A 1 86 ? 43.078 19.501 -11.176 1.00 39.91 86 ASN A C 1
ATOM 724 O O . ASN A 1 86 ? 44.032 18.774 -10.924 1.00 39.91 86 ASN A O 1
ATOM 728 N N . PHE A 1 87 ? 41.855 18.993 -11.374 1.00 40.09 87 PHE A N 1
ATOM 729 C CA . PHE A 1 87 ? 41.551 17.556 -11.214 1.00 40.09 87 PHE A CA 1
ATOM 730 C C . PHE A 1 87 ? 40.886 16.890 -12.433 1.00 40.09 87 PHE A C 1
ATOM 732 O O . PHE A 1 87 ? 40.146 15.922 -12.293 1.00 40.09 87 PHE A O 1
ATOM 739 N N . TYR A 1 88 ? 41.176 17.370 -13.646 1.00 41.22 88 TYR A N 1
ATOM 740 C CA . TYR A 1 88 ? 40.782 16.693 -14.890 1.00 41.22 88 TYR A CA 1
ATOM 741 C C . TYR A 1 88 ? 42.016 16.348 -15.714 1.00 41.22 88 TYR A C 1
ATOM 743 O O . TYR A 1 88 ? 42.355 17.014 -16.686 1.00 41.22 88 TYR A O 1
ATOM 751 N N . GLY A 1 89 ? 42.715 15.300 -15.301 1.00 42.19 89 GLY A N 1
ATOM 752 C CA . GLY A 1 89 ? 43.870 14.820 -16.039 1.00 42.19 89 GLY A CA 1
ATOM 753 C C . GLY A 1 89 ? 44.360 13.501 -15.489 1.00 42.19 89 GLY A C 1
ATOM 754 O O . GLY A 1 89 ? 45.343 13.508 -14.765 1.00 42.19 89 GLY A O 1
ATOM 755 N N . THR A 1 90 ? 43.639 12.411 -15.789 1.00 47.78 90 THR A N 1
ATOM 756 C CA . THR A 1 90 ? 44.122 11.024 -16.010 1.00 47.78 90 THR A CA 1
ATOM 757 C C . THR A 1 90 ? 43.017 10.006 -15.704 1.00 47.78 90 THR A C 1
ATOM 759 O O . THR A 1 90 ? 42.838 9.601 -14.565 1.00 47.78 90 THR A O 1
ATOM 762 N N . ALA A 1 91 ? 42.283 9.556 -16.726 1.00 42.50 91 ALA A N 1
ATOM 763 C CA . ALA A 1 91 ? 41.595 8.258 -16.710 1.00 42.50 91 ALA A CA 1
ATOM 764 C C . ALA A 1 91 ? 41.128 7.910 -18.131 1.00 42.50 91 ALA A C 1
ATOM 766 O O . ALA A 1 91 ? 39.980 8.135 -18.505 1.00 42.50 91 ALA A O 1
ATOM 767 N N . LEU A 1 92 ? 42.048 7.393 -18.947 1.00 47.88 92 LEU A N 1
ATOM 768 C CA . LEU A 1 92 ? 41.773 6.903 -20.297 1.00 47.88 92 LEU A CA 1
ATOM 769 C C . LEU A 1 92 ? 42.316 5.477 -20.419 1.00 47.88 92 LEU A C 1
ATOM 771 O O . LEU A 1 92 ? 43.327 5.257 -21.072 1.00 47.88 92 LEU A O 1
ATOM 775 N N . HIS A 1 93 ? 41.678 4.511 -19.748 1.00 48.38 93 HIS A N 1
ATOM 776 C CA . HIS A 1 93 ? 41.796 3.091 -20.107 1.00 48.38 93 HIS A CA 1
ATOM 777 C C . HIS A 1 93 ? 40.724 2.218 -19.428 1.00 48.38 93 HIS A C 1
ATOM 779 O O . HIS A 1 93 ? 40.862 1.870 -18.260 1.00 48.38 93 HIS A O 1
ATOM 785 N N . ASN A 1 94 ? 39.639 1.922 -20.159 1.00 47.88 94 ASN A N 1
ATOM 786 C CA . ASN A 1 94 ? 38.845 0.674 -20.155 1.00 47.88 94 ASN A CA 1
ATOM 787 C C . ASN A 1 94 ? 37.455 0.950 -20.754 1.00 47.88 94 ASN A C 1
ATOM 789 O O . ASN A 1 94 ? 36.491 1.246 -20.053 1.00 47.88 94 ASN A O 1
ATOM 793 N N . GLN A 1 95 ? 37.365 0.883 -22.083 1.00 50.00 95 GLN A N 1
ATOM 794 C CA . GLN A 1 95 ? 36.204 1.304 -22.876 1.00 50.00 95 GLN A CA 1
ATOM 795 C C . GLN A 1 95 ? 35.494 0.134 -23.584 1.00 50.00 95 GLN A C 1
ATOM 797 O O . GLN A 1 95 ? 35.051 0.275 -24.719 1.00 50.00 95 GLN A O 1
ATOM 802 N N . THR A 1 96 ? 35.340 -1.021 -22.928 1.00 46.34 96 THR A N 1
ATOM 803 C CA . THR A 1 96 ? 34.693 -2.185 -23.582 1.00 46.34 96 THR A CA 1
ATOM 804 C C . THR A 1 96 ? 33.658 -2.948 -22.756 1.00 46.34 96 THR A C 1
ATOM 806 O O . THR A 1 96 ? 33.081 -3.896 -23.271 1.00 46.34 96 THR A O 1
ATOM 809 N N . SER A 1 97 ? 33.314 -2.510 -21.538 1.00 47.44 97 SER A N 1
ATOM 810 C CA . SER A 1 97 ? 32.240 -3.150 -20.742 1.00 47.44 97 SER A CA 1
ATOM 811 C C . SER A 1 97 ? 31.033 -2.250 -20.448 1.00 47.44 97 SER A C 1
ATOM 813 O O . SER A 1 97 ? 30.085 -2.691 -19.807 1.00 47.44 97 SER A O 1
ATOM 815 N N . ILE A 1 98 ? 31.037 -1.000 -20.915 1.00 46.69 98 ILE A N 1
ATOM 816 C CA . ILE A 1 98 ? 30.031 0.003 -20.528 1.00 46.69 98 ILE A CA 1
ATOM 817 C C . ILE A 1 98 ? 28.914 0.160 -21.585 1.00 46.69 98 ILE A C 1
ATOM 819 O O . ILE A 1 98 ? 27.830 0.642 -21.275 1.00 46.69 98 ILE A O 1
ATOM 823 N N . GLN A 1 99 ? 29.096 -0.306 -22.826 1.00 41.81 99 GLN A N 1
ATOM 824 C CA . GLN A 1 99 ? 28.099 -0.079 -23.889 1.00 41.81 99 GLN A CA 1
ATOM 825 C C . GLN A 1 99 ? 26.806 -0.910 -23.758 1.00 41.81 99 GLN A C 1
ATOM 827 O O . GLN A 1 99 ? 25.761 -0.470 -24.234 1.00 41.81 99 GLN A O 1
ATOM 832 N N . ASN A 1 100 ? 26.828 -2.042 -23.047 1.00 47.94 100 ASN A N 1
ATOM 833 C CA . ASN A 1 100 ? 25.632 -2.878 -22.868 1.00 47.94 100 ASN A CA 1
ATOM 834 C C . ASN A 1 100 ? 24.685 -2.358 -21.771 1.00 47.94 100 ASN A C 1
ATOM 836 O O . ASN A 1 100 ? 23.486 -2.623 -21.818 1.00 47.94 100 ASN A O 1
ATOM 840 N N . GLU A 1 101 ? 25.184 -1.565 -20.820 1.00 46.00 101 GLU A N 1
ATOM 841 C CA . GLU A 1 101 ? 24.363 -1.003 -19.738 1.00 46.00 101 GLU A CA 1
ATOM 842 C C . GLU A 1 101 ? 23.564 0.231 -20.205 1.00 46.00 101 GLU A C 1
ATOM 844 O O . GLU A 1 101 ? 22.413 0.432 -19.812 1.00 46.00 101 GLU A O 1
ATOM 849 N N . TYR A 1 102 ? 24.108 1.007 -21.150 1.00 51.00 102 TYR A N 1
ATOM 850 C CA . TYR A 1 102 ? 23.416 2.171 -21.716 1.00 51.00 102 TYR A CA 1
ATOM 851 C C . TYR A 1 102 ? 22.341 1.818 -22.760 1.00 51.00 102 TYR A C 1
ATOM 853 O O . TYR A 1 102 ? 21.376 2.572 -22.901 1.00 51.00 102 TYR A O 1
ATOM 861 N N . GLN A 1 103 ? 22.423 0.671 -23.448 1.00 47.72 103 GLN A N 1
ATOM 862 C CA . GLN A 1 103 ? 21.354 0.251 -24.372 1.00 47.72 103 GLN A CA 1
ATOM 863 C C . GLN A 1 103 ? 20.059 -0.168 -23.648 1.00 47.72 103 GLN A C 1
ATOM 865 O O . GLN A 1 103 ? 18.968 0.114 -24.147 1.00 47.72 103 GLN A O 1
ATOM 870 N N . LEU A 1 104 ? 20.148 -0.729 -22.437 1.00 50.53 104 LEU A N 1
ATOM 871 C CA . LEU A 1 104 ? 18.980 -1.036 -21.594 1.00 50.53 104 LEU A CA 1
ATOM 872 C C . LEU A 1 104 ? 18.317 0.227 -21.010 1.00 50.53 104 LEU A C 1
ATOM 874 O O . LEU A 1 104 ? 17.091 0.286 -20.890 1.00 50.53 104 LEU A O 1
ATOM 878 N N . LEU A 1 105 ? 19.097 1.272 -20.715 1.00 50.66 105 LEU A N 1
ATOM 879 C CA . LEU A 1 105 ? 18.573 2.568 -20.265 1.00 50.66 105 LEU A CA 1
ATOM 880 C C . LEU A 1 105 ? 17.897 3.363 -21.396 1.00 50.66 105 LEU A C 1
ATOM 882 O O . LEU A 1 105 ? 16.864 3.997 -21.173 1.00 50.66 105 LEU A O 1
ATOM 886 N N . LEU A 1 106 ? 18.424 3.299 -22.622 1.00 49.84 106 LEU A N 1
ATOM 887 C CA . LEU A 1 106 ? 17.874 4.041 -23.762 1.00 49.84 106 LEU A CA 1
ATOM 888 C C . LEU A 1 106 ? 16.589 3.415 -24.330 1.00 49.84 106 LEU A C 1
ATOM 890 O O . LEU A 1 106 ? 15.704 4.150 -24.770 1.00 49.84 106 LEU A O 1
ATOM 894 N N . MET A 1 107 ? 16.406 2.093 -24.241 1.00 46.81 107 MET A N 1
ATOM 895 C CA . MET A 1 107 ? 15.161 1.449 -24.692 1.00 46.81 107 MET A CA 1
ATOM 896 C C . MET A 1 107 ? 13.964 1.645 -23.742 1.00 46.81 107 MET A C 1
ATOM 898 O O . MET A 1 107 ? 12.820 1.538 -24.181 1.00 46.81 107 MET A O 1
ATOM 902 N N . ASN A 1 108 ? 14.192 2.033 -22.481 1.00 49.69 108 ASN A N 1
ATOM 903 C CA . ASN A 1 108 ? 13.123 2.395 -21.537 1.00 49.69 108 ASN A CA 1
ATOM 904 C C . ASN A 1 108 ? 12.712 3.879 -21.603 1.00 49.69 108 ASN A C 1
ATOM 906 O O . ASN A 1 108 ? 11.619 4.235 -21.162 1.00 49.69 108 ASN A O 1
ATOM 910 N N . SER A 1 109 ? 13.542 4.743 -22.195 1.00 48.19 109 SER A N 1
ATOM 911 C CA . SER A 1 109 ? 13.281 6.186 -22.334 1.00 48.19 109 SER A CA 1
ATOM 912 C C . SER A 1 109 ? 12.152 6.498 -23.328 1.00 48.19 109 SER A C 1
ATOM 914 O O . SER A 1 109 ? 11.363 7.417 -23.110 1.00 48.19 109 SER A O 1
ATOM 916 N N . ASN A 1 110 ? 11.988 5.686 -24.376 1.00 47.88 110 ASN A N 1
ATOM 917 C CA . ASN A 1 110 ? 10.994 5.953 -25.423 1.00 47.88 110 ASN A CA 1
ATOM 918 C C . ASN A 1 110 ? 9.541 5.768 -24.952 1.00 47.88 110 ASN A C 1
ATOM 920 O O . ASN A 1 110 ? 8.637 6.373 -25.520 1.00 47.88 110 ASN A O 1
ATOM 924 N N . PHE A 1 111 ? 9.299 5.015 -23.870 1.00 51.50 111 PHE A N 1
ATOM 925 C CA . PHE A 1 111 ? 7.967 4.946 -23.251 1.00 51.50 111 PHE A CA 1
ATOM 926 C C . PHE A 1 111 ? 7.684 6.154 -22.338 1.00 51.50 111 PHE A C 1
ATOM 928 O O . PHE A 1 111 ? 6.527 6.503 -22.115 1.00 51.50 111 PHE A O 1
ATOM 935 N N . TYR A 1 112 ? 8.734 6.828 -21.852 1.00 53.44 112 TYR A N 1
ATOM 936 C CA . TYR A 1 112 ? 8.638 8.099 -21.126 1.00 53.44 112 TYR A CA 1
ATOM 937 C C . TYR A 1 112 ? 8.514 9.321 -22.047 1.00 53.44 112 TYR A C 1
ATOM 939 O O . TYR A 1 112 ? 8.176 10.399 -21.565 1.00 53.44 112 TYR A O 1
ATOM 947 N N . GLN A 1 113 ? 8.738 9.190 -23.358 1.00 48.72 113 GLN A N 1
ATOM 948 C CA . GLN A 1 113 ? 8.605 10.324 -24.279 1.00 48.72 113 GLN A CA 1
ATOM 949 C C . GLN A 1 113 ? 7.172 10.574 -24.768 1.00 48.72 113 GLN A C 1
ATOM 951 O O . GLN A 1 113 ? 6.830 11.729 -25.012 1.00 48.72 113 GLN A O 1
ATOM 956 N N . ASP A 1 114 ? 6.287 9.570 -24.772 1.00 48.56 114 ASP A N 1
ATOM 957 C CA . ASP A 1 114 ? 4.855 9.777 -25.084 1.00 48.56 114 ASP A CA 1
ATOM 958 C C . ASP A 1 114 ? 4.063 10.396 -23.898 1.00 48.56 114 ASP A C 1
ATOM 960 O O . ASP A 1 114 ? 2.876 10.715 -23.979 1.00 48.56 114 ASP A O 1
ATOM 964 N N . LEU A 1 115 ? 4.745 10.614 -22.766 1.00 53.59 115 LEU A N 1
ATOM 965 C CA . LEU A 1 115 ? 4.235 11.239 -21.540 1.00 53.59 115 LEU A CA 1
ATOM 966 C C . LEU A 1 115 ? 4.296 12.778 -21.552 1.00 53.59 115 LEU A C 1
ATOM 968 O O . LEU A 1 115 ? 3.714 13.406 -20.668 1.00 53.59 115 LEU A O 1
ATOM 972 N N . THR A 1 116 ? 4.980 13.404 -22.516 1.00 53.19 116 THR A N 1
ATOM 973 C CA . THR A 1 116 ? 5.199 14.865 -22.507 1.00 53.19 116 THR A CA 1
ATOM 974 C C . THR A 1 116 ? 4.065 15.681 -23.133 1.00 53.19 116 THR A C 1
ATOM 976 O O . THR A 1 116 ? 4.040 16.898 -22.973 1.00 53.19 116 THR A O 1
ATOM 979 N N . SER A 1 117 ? 3.075 15.051 -23.777 1.00 57.28 117 SER A N 1
ATOM 980 C CA . SER A 1 117 ? 1.960 15.786 -24.405 1.00 57.28 117 SER A CA 1
ATOM 981 C C . SER A 1 117 ? 0.575 15.177 -24.165 1.00 57.28 117 SER A C 1
ATOM 983 O O . SER A 1 117 ? -0.435 15.883 -24.213 1.00 57.28 117 SER A O 1
ATOM 985 N N . LYS A 1 118 ? 0.485 13.885 -23.824 1.00 69.38 118 LYS A N 1
ATOM 986 C CA . LYS A 1 118 ? -0.802 13.209 -23.648 1.00 69.38 118 LYS A CA 1
ATOM 987 C C . LYS A 1 118 ? -1.047 12.920 -22.173 1.00 69.38 118 LYS A C 1
ATOM 989 O O . LYS A 1 118 ? -0.327 12.142 -21.555 1.00 69.38 118 LYS A O 1
ATOM 994 N N . ARG A 1 119 ? -2.079 13.554 -21.597 1.00 67.38 119 ARG A N 1
ATOM 995 C CA . ARG A 1 119 ? -2.553 13.290 -20.226 1.00 67.38 119 ARG A CA 1
ATOM 996 C C . ARG A 1 119 ? -2.591 11.775 -20.003 1.00 67.38 119 ARG A C 1
ATOM 998 O O . ARG A 1 119 ? -3.364 11.078 -20.659 1.00 67.38 119 ARG A O 1
ATOM 1005 N N . VAL A 1 120 ? -1.765 11.289 -19.076 1.00 70.50 120 VAL A N 1
ATOM 1006 C CA . VAL A 1 120 ? -1.726 9.873 -18.698 1.00 70.50 120 VAL A CA 1
ATOM 1007 C C . VAL A 1 120 ? -3.130 9.449 -18.318 1.00 70.50 120 VAL A C 1
ATOM 1009 O O . VAL A 1 120 ? -3.744 10.033 -17.422 1.00 70.50 120 VAL A O 1
ATOM 1012 N N . LYS A 1 121 ? -3.652 8.452 -19.031 1.00 79.62 121 LYS A N 1
ATOM 1013 C CA . LYS A 1 121 ? -4.958 7.877 -18.734 1.00 79.62 121 LYS A CA 1
ATOM 1014 C C . LYS A 1 121 ? -4.958 7.419 -17.275 1.00 79.62 121 LYS A C 1
ATOM 1016 O O . LYS A 1 121 ? -4.077 6.673 -16.852 1.00 79.62 121 LYS A O 1
ATOM 1021 N N . GLU A 1 122 ? -5.936 7.887 -16.503 1.00 88.38 122 GLU A N 1
ATOM 1022 C CA . GLU A 1 122 ? -6.111 7.453 -15.118 1.00 88.38 122 GLU A CA 1
ATOM 1023 C C . GLU A 1 122 ? -6.277 5.928 -15.061 1.00 88.38 122 GLU A C 1
ATOM 1025 O O . GLU A 1 122 ? -7.087 5.363 -15.801 1.00 88.38 122 GLU A O 1
ATOM 1030 N N . ARG A 1 123 ? -5.520 5.272 -14.176 1.00 94.06 123 ARG A N 1
ATOM 1031 C CA . ARG A 1 123 ? -5.595 3.823 -13.953 1.00 94.06 123 ARG A CA 1
ATOM 1032 C C . ARG A 1 123 ? -6.831 3.450 -13.129 1.00 94.06 123 ARG A C 1
ATOM 1034 O O . ARG A 1 123 ? -7.278 4.228 -12.272 1.00 94.06 123 ARG A O 1
ATOM 1041 N N . SER A 1 124 ? -7.371 2.258 -13.385 1.00 97.69 124 SER A N 1
ATOM 1042 C CA . SER A 1 124 ? -8.349 1.627 -12.495 1.00 97.69 124 SER A CA 1
ATOM 1043 C C . SER A 1 124 ? -7.679 1.203 -11.186 1.00 97.69 124 SER A C 1
ATOM 1045 O O . SER A 1 124 ? -6.455 1.079 -11.104 1.00 97.69 124 SER A O 1
ATOM 1047 N N . ILE A 1 125 ? -8.487 1.016 -10.147 1.00 98.00 125 ILE A N 1
ATOM 1048 C CA . ILE A 1 125 ? -8.040 0.565 -8.828 1.00 98.00 125 ILE A CA 1
ATOM 1049 C C . ILE A 1 125 ? -7.453 -0.846 -8.924 1.00 98.00 125 ILE A C 1
ATOM 1051 O O . ILE A 1 125 ? -6.394 -1.083 -8.354 1.00 98.00 125 ILE A O 1
ATOM 1055 N N . GLY A 1 126 ? -8.079 -1.733 -9.703 1.00 97.75 126 GLY A N 1
ATOM 1056 C CA . GLY A 1 126 ? -7.603 -3.094 -9.954 1.00 97.75 126 GLY A CA 1
ATOM 1057 C C . GLY A 1 126 ? -6.211 -3.128 -10.586 1.00 97.75 126 GLY A C 1
ATOM 1058 O O . GLY A 1 126 ? -5.302 -3.698 -9.993 1.00 97.75 126 GLY A O 1
ATOM 1059 N N . ASP A 1 127 ? -5.990 -2.423 -11.710 1.00 97.25 127 ASP A N 1
ATOM 1060 C CA . ASP A 1 127 ? -4.655 -2.374 -12.345 1.00 97.25 127 ASP A CA 1
ATOM 1061 C C . ASP A 1 127 ? -3.616 -1.785 -11.385 1.00 97.25 127 ASP A C 1
ATOM 1063 O O . ASP A 1 127 ? -2.531 -2.335 -11.227 1.00 97.25 127 ASP A O 1
ATOM 1067 N N . ALA A 1 128 ? -3.941 -0.696 -10.682 1.00 97.50 128 ALA A N 1
ATOM 1068 C CA . ALA A 1 128 ? -3.021 -0.111 -9.710 1.00 97.50 128 ALA A CA 1
ATOM 1069 C C . ALA A 1 128 ? -2.652 -1.096 -8.582 1.00 97.50 128 ALA A C 1
ATOM 1071 O O . ALA A 1 128 ? -1.488 -1.153 -8.176 1.00 97.50 128 ALA A O 1
ATOM 1072 N N . TYR A 1 129 ? -3.618 -1.878 -8.098 1.00 97.81 129 TYR A N 1
ATOM 1073 C CA . TYR A 1 129 ? -3.417 -2.875 -7.049 1.00 97.81 129 TYR A CA 1
ATOM 1074 C C . TYR A 1 129 ? -2.552 -4.045 -7.530 1.00 97.81 129 TYR A C 1
ATOM 1076 O O . TYR A 1 129 ? -1.578 -4.408 -6.865 1.00 97.81 129 TYR A O 1
ATOM 1084 N N . ASP A 1 130 ? -2.819 -4.563 -8.728 1.00 97.75 130 ASP A N 1
ATOM 1085 C CA . ASP A 1 130 ? -2.038 -5.645 -9.330 1.00 97.75 130 ASP A CA 1
ATOM 1086 C C . ASP A 1 130 ? -0.591 -5.223 -9.599 1.00 97.75 13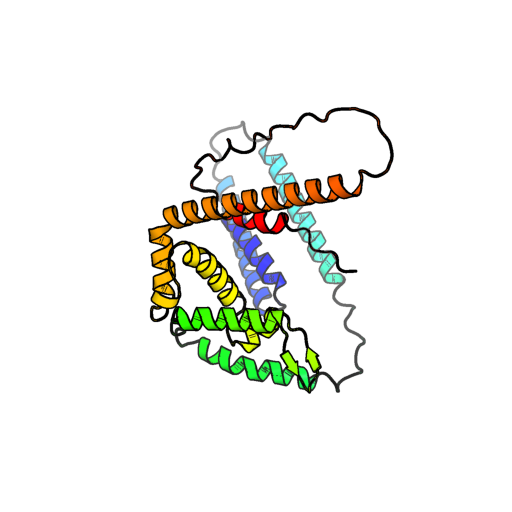0 ASP A C 1
ATOM 1088 O O . ASP A 1 130 ? 0.343 -5.979 -9.321 1.00 97.75 130 ASP A O 1
ATOM 1092 N N . ARG A 1 131 ? -0.368 -3.983 -10.053 1.00 97.38 131 ARG A N 1
ATOM 1093 C CA . ARG A 1 131 ? 0.985 -3.430 -10.240 1.00 97.38 131 ARG A CA 1
ATOM 1094 C C . ARG A 1 131 ? 1.751 -3.340 -8.926 1.00 97.38 131 ARG A C 1
ATOM 1096 O O . ARG A 1 131 ? 2.934 -3.670 -8.892 1.00 97.38 131 ARG A O 1
ATOM 1103 N N . VAL A 1 132 ? 1.092 -2.935 -7.840 1.00 97.81 132 VAL A N 1
ATOM 1104 C CA . VAL A 1 132 ? 1.699 -2.916 -6.500 1.00 97.81 132 VAL A CA 1
ATOM 1105 C C . VAL A 1 132 ? 2.045 -4.332 -6.034 1.00 97.81 132 VAL A C 1
ATOM 1107 O O . VAL A 1 132 ? 3.147 -4.546 -5.523 1.00 97.81 132 VAL A O 1
ATOM 1110 N N . LYS A 1 133 ? 1.151 -5.309 -6.239 1.00 97.56 133 LYS A N 1
ATOM 1111 C CA . LYS A 1 133 ? 1.409 -6.719 -5.908 1.00 97.56 133 LYS A CA 1
ATOM 1112 C C . LYS A 1 133 ? 2.607 -7.270 -6.680 1.00 97.56 133 LYS A C 1
ATOM 1114 O O . LYS A 1 133 ? 3.517 -7.817 -6.061 1.00 97.56 133 LYS A O 1
ATOM 1119 N N . GLN A 1 134 ? 2.652 -7.066 -7.998 1.00 97.50 134 GLN A N 1
ATOM 1120 C CA . GLN A 1 134 ? 3.781 -7.470 -8.847 1.00 97.50 134 GLN A CA 1
ATOM 1121 C C . GLN A 1 134 ? 5.086 -6.802 -8.406 1.00 97.50 134 GLN A C 1
ATOM 1123 O O . GLN A 1 134 ? 6.110 -7.465 -8.268 1.00 97.50 134 GLN A O 1
ATOM 1128 N N . TRP A 1 135 ? 5.044 -5.504 -8.099 1.00 97.75 135 TRP A N 1
ATOM 1129 C CA . TRP A 1 135 ? 6.216 -4.768 -7.635 1.00 97.75 135 TRP A CA 1
ATOM 1130 C C . TRP A 1 135 ? 6.791 -5.350 -6.337 1.00 97.75 135 TRP A C 1
ATOM 1132 O O . TRP A 1 135 ? 7.997 -5.580 -6.225 1.00 97.75 135 TRP A O 1
ATOM 1142 N N . ARG A 1 136 ? 5.925 -5.650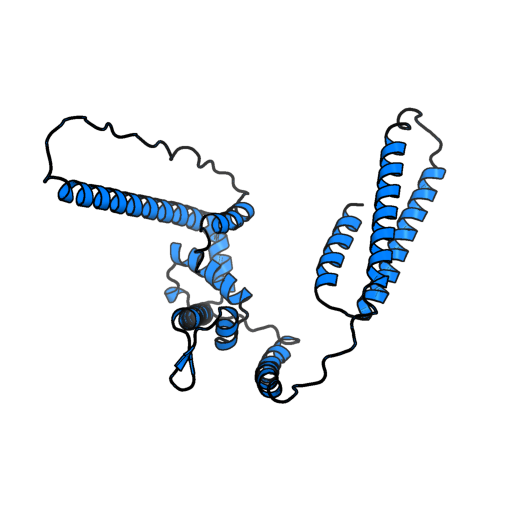 -5.360 1.00 97.62 136 ARG A N 1
ATOM 1143 C CA . ARG A 1 136 ? 6.331 -6.286 -4.097 1.00 97.62 136 ARG A CA 1
ATOM 1144 C C . ARG A 1 136 ? 6.782 -7.730 -4.282 1.00 97.62 136 ARG A C 1
ATOM 1146 O O . ARG A 1 136 ? 7.687 -8.158 -3.569 1.00 97.62 136 ARG A O 1
ATOM 1153 N N . TYR A 1 137 ? 6.193 -8.450 -5.232 1.00 96.44 137 TYR A N 1
ATOM 1154 C CA . TYR A 1 137 ? 6.610 -9.797 -5.601 1.00 96.44 137 TYR A CA 1
ATOM 1155 C C . TYR A 1 137 ? 8.041 -9.802 -6.153 1.00 96.44 137 TYR A C 1
ATOM 1157 O O . TYR A 1 137 ? 8.876 -10.527 -5.617 1.00 96.44 137 TYR A O 1
ATOM 1165 N N . PHE A 1 138 ? 8.359 -8.950 -7.135 1.00 96.19 138 PHE A N 1
ATOM 1166 C CA . PHE A 1 138 ? 9.714 -8.854 -7.697 1.00 96.19 138 PHE A CA 1
ATOM 1167 C C . PHE A 1 138 ? 10.746 -8.428 -6.655 1.00 96.19 138 PHE A C 1
ATOM 1169 O O . PHE A 1 138 ? 11.846 -8.967 -6.616 1.00 96.19 138 PHE A O 1
ATOM 1176 N N . PHE A 1 139 ? 10.384 -7.502 -5.766 1.00 96.25 139 PHE A N 1
ATOM 1177 C CA . PHE A 1 139 ? 11.273 -7.098 -4.682 1.00 96.25 139 PHE A CA 1
ATOM 1178 C C . PHE A 1 139 ? 11.550 -8.237 -3.684 1.00 96.25 139 PHE A C 1
ATOM 1180 O O . PHE A 1 139 ? 12.685 -8.404 -3.247 1.00 96.25 139 PHE A O 1
ATOM 1187 N N . ARG A 1 140 ? 10.533 -9.030 -3.315 1.00 95.62 140 ARG A N 1
ATOM 1188 C CA . ARG A 1 140 ? 10.677 -10.112 -2.325 1.00 95.62 140 ARG A CA 1
ATOM 1189 C C . ARG A 1 140 ? 11.369 -11.347 -2.898 1.00 95.62 140 ARG A C 1
ATOM 1191 O O . ARG A 1 140 ? 12.216 -11.927 -2.230 1.00 95.62 140 ARG A O 1
ATOM 1198 N N . ASN A 1 141 ? 10.979 -11.754 -4.101 1.00 95.00 141 ASN A N 1
ATOM 1199 C CA . ASN A 1 141 ? 11.405 -13.019 -4.697 1.00 95.00 141 ASN A CA 1
ATOM 1200 C C . ASN A 1 141 ? 12.576 -12.851 -5.673 1.00 95.00 141 ASN A C 1
ATOM 1202 O O . ASN A 1 141 ? 13.164 -13.844 -6.095 1.00 95.00 141 ASN A O 1
ATOM 1206 N N . GLY A 1 142 ? 12.936 -11.614 -6.020 1.00 93.38 142 GLY A N 1
ATOM 1207 C CA . GLY A 1 142 ? 13.905 -11.338 -7.071 1.00 93.38 142 GLY A CA 1
ATOM 1208 C C . GLY A 1 142 ? 13.371 -11.694 -8.459 1.00 93.38 142 GLY A C 1
ATOM 1209 O O . GLY A 1 142 ? 12.170 -11.894 -8.659 1.00 93.38 142 GLY A O 1
ATOM 1210 N N . ILE A 1 143 ? 14.285 -11.769 -9.421 1.00 94.19 143 ILE A N 1
ATOM 1211 C CA . ILE A 1 143 ? 14.029 -12.268 -10.776 1.00 94.19 143 ILE A CA 1
ATOM 1212 C C . ILE A 1 143 ? 15.003 -13.396 -11.091 1.00 94.19 143 ILE A C 1
ATOM 1214 O O . ILE A 1 143 ? 16.124 -13.417 -10.581 1.00 94.19 143 ILE A O 1
ATOM 1218 N N . GLN A 1 144 ? 14.580 -14.336 -11.931 1.00 94.12 144 GLN A N 1
ATOM 1219 C CA . GLN A 1 144 ? 15.466 -15.372 -12.441 1.00 94.12 144 GLN A CA 1
ATOM 1220 C C . GLN A 1 144 ? 16.057 -14.906 -13.771 1.00 94.12 144 GLN A C 1
ATOM 1222 O O . GLN A 1 144 ? 15.328 -14.686 -14.735 1.00 94.12 144 GLN A O 1
ATOM 1227 N N . GLU A 1 145 ? 17.375 -14.749 -13.816 1.00 92.06 145 GLU A N 1
ATOM 1228 C CA . GLU A 1 145 ? 18.122 -14.350 -15.007 1.00 92.06 145 GLU A CA 1
ATOM 1229 C C . GLU A 1 145 ? 19.157 -15.447 -15.287 1.00 92.06 145 GLU A C 1
ATOM 1231 O O . GLU A 1 145 ? 19.992 -15.754 -14.438 1.00 92.06 145 GLU A O 1
ATOM 1236 N N . ASN A 1 146 ? 19.058 -16.110 -16.446 1.00 92.50 146 ASN A N 1
ATOM 1237 C CA . ASN A 1 146 ? 19.931 -17.229 -16.839 1.00 92.50 146 ASN A CA 1
ATOM 1238 C C . ASN A 1 146 ? 19.984 -18.384 -15.817 1.00 92.50 146 ASN A C 1
ATOM 1240 O O . ASN A 1 146 ? 21.031 -18.979 -15.579 1.00 92.50 146 ASN A O 1
ATOM 1244 N N . GLY A 1 147 ? 18.850 -18.682 -15.177 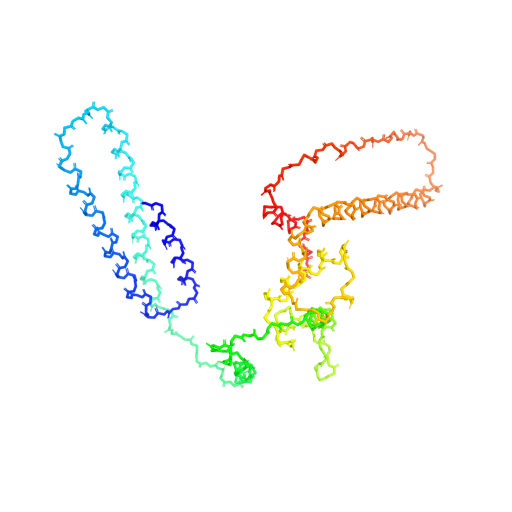1.00 92.38 147 GLY A N 1
ATOM 1245 C CA . GLY A 1 147 ? 18.751 -19.724 -14.151 1.00 92.38 147 GLY A CA 1
ATOM 1246 C C . GLY A 1 147 ? 19.228 -19.298 -12.758 1.00 92.38 147 GLY A C 1
ATOM 1247 O O . GLY A 1 147 ? 18.926 -19.997 -11.793 1.00 92.38 147 GLY A O 1
ATOM 1248 N N . ILE A 1 148 ? 19.878 -18.138 -12.621 1.00 92.38 148 ILE A N 1
ATOM 1249 C CA . ILE A 1 148 ? 20.356 -17.600 -11.344 1.00 92.38 148 ILE A CA 1
ATOM 1250 C C . ILE A 1 148 ? 19.302 -16.652 -10.763 1.00 92.38 148 ILE A C 1
ATOM 1252 O O . ILE A 1 148 ? 18.780 -15.773 -11.451 1.00 92.38 148 ILE A O 1
ATOM 1256 N N . GLN A 1 149 ? 18.984 -16.818 -9.478 1.00 93.81 149 GLN A N 1
ATOM 1257 C CA . GLN A 1 149 ? 18.083 -15.916 -8.766 1.00 93.81 149 GLN A CA 1
ATOM 1258 C C . GLN A 1 149 ? 18.830 -14.636 -8.375 1.00 93.81 149 GLN A C 1
ATOM 1260 O O . GLN A 1 149 ? 19.702 -14.642 -7.506 1.00 93.81 149 GLN A O 1
ATOM 1265 N N . LYS A 1 150 ? 18.474 -13.523 -9.012 1.00 94.81 150 LYS A N 1
ATOM 1266 C CA . LYS A 1 150 ? 19.042 -12.201 -8.755 1.00 94.81 150 LYS A CA 1
ATOM 1267 C C . LYS A 1 150 ? 18.099 -11.402 -7.861 1.00 94.81 150 LYS A C 1
ATOM 1269 O O . LYS A 1 150 ? 16.918 -11.236 -8.173 1.00 94.81 150 LYS A O 1
ATOM 1274 N N . LYS A 1 151 ? 18.618 -10.887 -6.742 1.00 95.12 151 LYS A N 1
ATOM 1275 C CA . LYS A 1 151 ? 17.884 -9.933 -5.897 1.00 95.12 151 LYS A CA 1
ATOM 1276 C C . LYS A 1 151 ? 17.727 -8.612 -6.647 1.00 95.12 151 LYS A C 1
ATOM 1278 O O . LYS A 1 151 ? 18.679 -8.133 -7.252 1.00 95.12 151 LYS A O 1
ATOM 1283 N N . VAL A 1 152 ? 16.530 -8.035 -6.582 1.00 95.62 152 VAL A N 1
ATOM 1284 C CA . VAL A 1 152 ? 16.167 -6.818 -7.316 1.00 95.62 152 VAL A CA 1
ATOM 1285 C C . VAL A 1 152 ? 15.864 -5.704 -6.327 1.00 95.62 152 VAL A C 1
ATOM 1287 O O . VAL A 1 152 ? 15.158 -5.902 -5.336 1.00 95.62 152 VAL A O 1
ATOM 1290 N N . THR A 1 153 ? 16.389 -4.514 -6.586 1.00 96.81 153 THR A N 1
ATOM 1291 C CA . THR A 1 153 ? 16.102 -3.324 -5.785 1.00 96.81 153 THR A CA 1
ATOM 1292 C C . THR A 1 153 ? 14.675 -2.819 -6.028 1.00 96.81 153 THR A C 1
ATOM 1294 O O . THR A 1 153 ? 14.048 -3.092 -7.049 1.00 96.81 153 THR A O 1
ATOM 1297 N N . LEU A 1 154 ? 14.143 -2.000 -5.114 1.00 94.88 154 LEU A N 1
ATOM 1298 C CA . LEU A 1 154 ? 12.815 -1.389 -5.293 1.00 94.88 154 LEU A CA 1
ATOM 1299 C C . LEU A 1 154 ? 12.704 -0.546 -6.573 1.00 94.88 154 LEU A C 1
ATOM 1301 O O . LEU A 1 154 ? 11.611 -0.426 -7.121 1.00 94.88 154 LEU A O 1
ATOM 1305 N N . LYS A 1 155 ? 13.808 0.065 -7.021 1.00 96.69 155 LYS A N 1
ATOM 1306 C CA . LYS A 1 155 ? 13.835 0.886 -8.236 1.00 96.69 155 LYS A CA 1
ATOM 1307 C C . LYS A 1 155 ? 13.750 0.003 -9.480 1.00 96.69 155 LYS A C 1
ATOM 1309 O O . LYS A 1 155 ? 12.829 0.179 -10.263 1.00 96.69 155 LYS A O 1
ATOM 1314 N N . GLU A 1 156 ? 14.618 -0.998 -9.587 1.00 96.62 156 GLU A N 1
ATOM 1315 C CA . GLU A 1 156 ? 14.602 -1.951 -10.703 1.00 96.62 156 GLU A CA 1
ATOM 1316 C C . GLU A 1 156 ? 13.262 -2.695 -10.785 1.00 96.62 156 GLU A C 1
ATOM 1318 O O . GLU A 1 156 ? 12.689 -2.842 -11.858 1.00 96.62 156 GLU A O 1
ATOM 1323 N N . ALA A 1 157 ? 12.686 -3.083 -9.643 1.00 97.19 157 ALA A N 1
ATOM 1324 C CA . ALA A 1 157 ? 11.363 -3.697 -9.612 1.00 97.19 157 ALA A CA 1
ATOM 1325 C C . ALA A 1 157 ? 10.262 -2.748 -10.128 1.00 97.19 157 ALA A C 1
ATOM 1327 O O . ALA A 1 157 ? 9.285 -3.207 -10.720 1.00 97.19 157 ALA A O 1
ATOM 1328 N N . ALA A 1 158 ? 10.392 -1.435 -9.897 1.00 97.12 158 ALA A N 1
ATOM 1329 C CA . ALA A 1 158 ? 9.458 -0.432 -10.411 1.00 97.12 158 ALA A CA 1
ATOM 1330 C C . ALA A 1 158 ? 9.586 -0.287 -11.939 1.00 97.12 158 ALA A C 1
ATOM 1332 O O . ALA A 1 158 ? 8.578 -0.192 -12.646 1.00 97.12 158 ALA A O 1
ATOM 1333 N N . ASP A 1 159 ? 10.821 -0.351 -12.441 1.00 96.12 159 ASP A N 1
ATOM 1334 C CA . ASP A 1 159 ? 11.119 -0.347 -13.872 1.00 96.12 159 ASP A CA 1
ATOM 1335 C C . ASP A 1 159 ? 10.526 -1.592 -14.560 1.00 96.12 159 ASP A C 1
ATOM 1337 O O . ASP A 1 159 ? 9.894 -1.467 -15.611 1.00 96.12 159 ASP A O 1
ATOM 1341 N N . LEU A 1 160 ? 10.589 -2.768 -13.917 1.00 95.44 160 LEU A N 1
ATOM 1342 C CA . LEU A 1 160 ? 9.957 -4.005 -14.407 1.00 95.44 160 LEU A CA 1
ATOM 1343 C C . LEU A 1 160 ? 8.430 -3.887 -14.546 1.00 95.44 160 LEU A C 1
ATOM 1345 O O . LEU A 1 160 ? 7.861 -4.343 -15.539 1.00 95.44 160 LEU A O 1
ATOM 1349 N N . VAL A 1 161 ? 7.741 -3.253 -13.587 1.00 96.00 161 VAL A N 1
ATOM 1350 C CA . VAL A 1 161 ? 6.275 -3.065 -13.661 1.00 96.00 161 VAL A CA 1
ATOM 1351 C C . VAL A 1 161 ? 5.851 -1.876 -14.527 1.00 96.00 161 VAL A C 1
ATOM 1353 O O . VAL A 1 161 ? 4.649 -1.687 -14.742 1.00 96.00 161 VAL A O 1
ATOM 1356 N N . LYS A 1 162 ? 6.806 -1.086 -15.039 1.00 95.06 162 LYS A N 1
ATOM 1357 C CA . LYS A 1 162 ? 6.580 0.120 -15.853 1.00 95.06 162 LYS A CA 1
ATOM 1358 C C . LYS A 1 162 ? 5.705 1.164 -15.149 1.00 95.06 162 LYS A C 1
ATOM 1360 O O . LYS A 1 162 ? 4.810 1.768 -15.750 1.00 95.06 162 LYS A O 1
ATOM 1365 N N . VAL A 1 163 ? 5.936 1.365 -13.853 1.00 94.44 163 VAL A N 1
ATOM 1366 C CA . VAL A 1 163 ? 5.275 2.409 -13.058 1.00 94.44 163 VAL A CA 1
ATOM 1367 C C . VAL A 1 163 ? 6.333 3.120 -12.220 1.00 94.44 163 VAL A C 1
ATOM 1369 O O . VAL A 1 163 ? 7.106 2.443 -11.547 1.00 94.44 163 VAL A O 1
ATOM 1372 N N . PRO A 1 164 ? 6.370 4.466 -12.196 1.00 95.62 164 PRO A N 1
ATOM 1373 C CA . PRO A 1 164 ? 7.333 5.183 -11.373 1.00 95.62 164 PRO A CA 1
ATOM 1374 C C . PRO A 1 164 ? 7.256 4.756 -9.903 1.00 95.62 164 PRO A C 1
ATOM 1376 O O . PRO A 1 164 ? 6.169 4.725 -9.319 1.00 95.62 164 PRO A O 1
ATOM 1379 N N . LYS A 1 165 ? 8.415 4.500 -9.281 1.00 96.44 165 LYS A N 1
ATOM 1380 C CA . LYS A 1 165 ? 8.532 4.094 -7.867 1.00 96.44 165 LYS A CA 1
ATOM 1381 C C . LYS A 1 165 ? 7.689 4.973 -6.934 1.00 96.44 165 LYS A C 1
ATOM 1383 O O . LYS A 1 165 ? 6.914 4.458 -6.136 1.00 96.44 165 LYS A O 1
ATOM 1388 N N . LYS A 1 166 ? 7.775 6.298 -7.097 1.00 95.88 166 LYS A N 1
ATOM 1389 C CA . LYS A 1 166 ? 7.013 7.276 -6.302 1.00 95.88 166 LYS A CA 1
ATOM 1390 C C . LYS A 1 166 ? 5.495 7.055 -6.385 1.00 95.88 166 LYS A C 1
ATOM 1392 O O . LYS A 1 166 ? 4.794 7.193 -5.389 1.00 95.88 166 LYS A O 1
ATOM 1397 N N . THR A 1 167 ? 4.979 6.708 -7.564 1.00 95.69 167 THR A N 1
ATOM 1398 C CA . THR A 1 167 ? 3.549 6.429 -7.766 1.00 95.69 167 THR A CA 1
ATOM 1399 C C . THR A 1 167 ? 3.132 5.130 -7.083 1.00 95.69 167 THR A C 1
ATOM 1401 O O . THR A 1 167 ? 2.074 5.089 -6.461 1.00 95.69 167 THR A O 1
ATOM 1404 N N . LEU A 1 168 ? 3.964 4.087 -7.148 1.00 97.31 168 LEU A N 1
ATOM 1405 C CA . LEU A 1 168 ? 3.699 2.820 -6.461 1.00 97.31 168 LEU A CA 1
ATOM 1406 C C . LEU A 1 168 ? 3.710 2.983 -4.933 1.00 97.31 168 LEU A C 1
ATOM 1408 O O . LEU A 1 168 ? 2.869 2.402 -4.251 1.00 97.31 168 LEU A O 1
ATOM 1412 N N . GLU A 1 169 ? 4.618 3.794 -4.388 1.00 97.00 169 GLU A N 1
ATOM 1413 C CA . GLU A 1 169 ? 4.655 4.112 -2.954 1.00 97.00 169 GLU A CA 1
ATOM 1414 C C . GLU A 1 169 ? 3.377 4.821 -2.492 1.00 97.00 169 GLU A C 1
ATOM 1416 O O . GLU A 1 169 ? 2.787 4.432 -1.484 1.00 97.00 169 GLU A O 1
ATOM 1421 N N . ASP A 1 170 ? 2.906 5.810 -3.255 1.00 96.38 170 ASP A N 1
ATOM 1422 C CA . ASP A 1 170 ? 1.632 6.486 -2.992 1.00 96.38 170 ASP A CA 1
ATOM 1423 C C . ASP A 1 170 ? 0.444 5.508 -3.073 1.00 96.38 170 ASP A C 1
ATOM 1425 O O . ASP A 1 170 ? -0.411 5.500 -2.186 1.00 96.38 170 ASP A O 1
ATOM 1429 N N . TYR A 1 171 ? 0.417 4.610 -4.066 1.00 97.50 171 TYR A N 1
ATOM 1430 C CA . TYR A 1 171 ? -0.607 3.561 -4.155 1.00 97.50 171 TYR A CA 1
ATOM 1431 C C . TYR A 1 171 ? -0.623 2.656 -2.923 1.00 97.50 171 TYR A C 1
ATOM 1433 O O . TYR A 1 171 ? -1.693 2.409 -2.374 1.00 97.50 171 TYR A O 1
ATOM 1441 N N . ILE A 1 172 ? 0.539 2.224 -2.425 1.00 97.44 172 ILE A N 1
ATOM 1442 C CA . ILE A 1 172 ? 0.624 1.427 -1.192 1.00 97.44 172 ILE A CA 1
ATOM 1443 C C . ILE A 1 172 ? 0.030 2.179 -0.005 1.00 97.44 172 ILE A C 1
ATOM 1445 O O . ILE A 1 172 ? -0.749 1.611 0.758 1.00 97.44 172 ILE A O 1
ATOM 1449 N N . GLN A 1 173 ? 0.370 3.460 0.159 1.00 96.44 173 GLN A N 1
ATOM 1450 C CA . GLN A 1 173 ? -0.171 4.257 1.259 1.00 96.44 173 GLN A CA 1
ATOM 1451 C C . GLN A 1 173 ? -1.696 4.385 1.182 1.00 96.44 173 GLN A C 1
ATOM 1453 O O . GLN A 1 173 ? -2.365 4.390 2.214 1.00 96.44 173 GLN A O 1
ATOM 1458 N N . ILE A 1 174 ? -2.246 4.493 -0.027 1.00 96.75 174 ILE A N 1
ATOM 1459 C CA . ILE A 1 174 ? -3.690 4.549 -0.269 1.00 96.75 174 ILE A CA 1
ATOM 1460 C C . ILE A 1 174 ? -4.337 3.200 0.054 1.00 96.75 174 ILE A C 1
ATOM 1462 O O . ILE A 1 174 ? -5.295 3.171 0.825 1.00 96.75 174 ILE A O 1
ATOM 1466 N N . PHE A 1 175 ? -3.805 2.094 -0.472 1.00 97.75 175 PHE A N 1
ATOM 1467 C CA . PHE A 1 175 ? -4.366 0.756 -0.267 1.00 97.75 175 PHE A CA 1
ATOM 1468 C C . PHE A 1 175 ? -4.326 0.328 1.197 1.00 97.75 175 PHE A C 1
ATOM 1470 O O . PHE A 1 175 ? -5.366 -0.039 1.731 1.00 97.75 175 PHE A O 1
ATOM 1477 N N . ASN A 1 176 ? -3.203 0.527 1.894 1.00 96.19 176 ASN A N 1
ATOM 1478 C CA . ASN A 1 176 ? -3.084 0.202 3.320 1.00 96.19 176 ASN A CA 1
ATOM 1479 C C . ASN A 1 176 ? -4.131 0.921 4.188 1.00 96.19 176 ASN A C 1
ATOM 1481 O O . ASN A 1 176 ? -4.524 0.421 5.239 1.00 96.19 176 ASN A O 1
ATOM 1485 N N . LYS A 1 177 ? -4.554 2.125 3.781 1.00 95.94 177 LYS A N 1
ATOM 1486 C CA . LYS A 1 177 ? -5.594 2.902 4.471 1.00 95.94 177 LYS A CA 1
ATOM 1487 C C . LYS A 1 177 ? -6.996 2.464 4.059 1.00 95.94 177 LYS A C 1
ATOM 1489 O O . LYS A 1 177 ? -7.893 2.448 4.896 1.00 95.94 177 LYS A O 1
ATOM 1494 N N . ALA A 1 178 ? -7.189 2.163 2.778 1.00 96.75 178 ALA A N 1
ATOM 1495 C CA . ALA A 1 178 ? -8.472 1.760 2.221 1.00 96.75 178 ALA A CA 1
ATOM 1496 C C . ALA A 1 178 ? -8.896 0.356 2.679 1.00 96.75 178 ALA A C 1
ATOM 1498 O O . ALA A 1 178 ? -10.045 0.194 3.078 1.00 96.75 178 ALA A O 1
ATOM 1499 N N . GLU A 1 179 ? -7.970 -0.608 2.726 1.00 96.94 179 GLU A N 1
ATOM 1500 C CA . GLU A 1 179 ? -8.212 -1.994 3.172 1.00 96.94 179 GLU A CA 1
ATOM 1501 C C . GLU A 1 179 ? -8.770 -2.081 4.605 1.00 96.94 179 GLU A C 1
ATOM 1503 O O . GLU A 1 179 ? -9.354 -3.089 4.987 1.00 96.94 179 GLU A O 1
ATOM 1508 N N . LEU A 1 180 ? -8.644 -1.016 5.406 1.00 96.56 180 LEU A N 1
ATOM 1509 C CA . LEU A 1 180 ? -9.228 -0.945 6.750 1.00 96.56 180 LEU A CA 1
ATOM 1510 C C . LEU A 1 180 ? -10.750 -0.764 6.754 1.00 96.56 180 LEU A C 1
ATOM 1512 O O . LEU A 1 180 ? -11.377 -0.973 7.789 1.00 96.56 180 LEU A O 1
ATOM 1516 N N . ILE A 1 181 ? -11.332 -0.279 5.656 1.00 96.94 181 ILE A N 1
ATOM 1517 C CA . ILE A 1 181 ? -12.742 0.136 5.607 1.00 96.94 181 ILE A CA 1
ATOM 1518 C C . ILE A 1 181 ? -13.508 -0.388 4.393 1.00 96.94 181 ILE A C 1
ATOM 1520 O O . ILE A 1 181 ? -14.735 -0.328 4.398 1.00 96.94 181 ILE A O 1
ATOM 1524 N N . VAL A 1 182 ? -12.822 -0.829 3.338 1.00 97.06 182 VAL A N 1
ATOM 1525 C CA . VAL A 1 182 ? -13.450 -1.312 2.106 1.00 97.06 182 VAL A CA 1
ATOM 1526 C C . VAL A 1 182 ? -12.648 -2.469 1.527 1.00 97.06 182 VAL A C 1
ATOM 1528 O O . VAL A 1 182 ? -11.416 -2.441 1.539 1.00 97.06 182 VAL A O 1
ATOM 1531 N N . ASN A 1 183 ? -13.350 -3.467 0.993 1.00 97.38 183 ASN A N 1
ATOM 1532 C CA . ASN A 1 183 ? -12.725 -4.523 0.215 1.00 97.38 183 ASN A CA 1
ATOM 1533 C C . ASN A 1 183 ? -12.316 -3.965 -1.161 1.00 97.38 183 ASN A C 1
ATOM 1535 O O . ASN A 1 183 ? -13.143 -3.426 -1.899 1.00 97.38 183 ASN A O 1
ATOM 1539 N N . ILE A 1 184 ? -11.028 -4.057 -1.500 1.00 96.88 184 ILE A N 1
ATOM 1540 C CA . ILE A 1 184 ? -10.472 -3.503 -2.744 1.00 96.88 184 ILE A CA 1
ATOM 1541 C C . ILE A 1 184 ? -11.049 -4.203 -3.981 1.00 96.88 184 ILE A C 1
ATOM 1543 O O . ILE A 1 184 ? -11.227 -3.558 -5.016 1.00 96.88 184 ILE A O 1
ATOM 1547 N N . GLU A 1 185 ? -11.389 -5.488 -3.871 1.00 96.44 185 GLU A N 1
ATOM 1548 C CA . GLU A 1 185 ? -11.911 -6.293 -4.981 1.00 96.44 185 GLU A CA 1
ATOM 1549 C C . GLU A 1 185 ? -13.254 -5.750 -5.493 1.00 96.44 185 GLU A C 1
ATOM 1551 O O . GLU A 1 185 ? -13.439 -5.605 -6.703 1.00 96.44 185 GLU A O 1
ATOM 1556 N N . GLU A 1 186 ? -14.130 -5.317 -4.581 1.00 97.94 186 GLU A N 1
ATOM 1557 C CA . GLU A 1 186 ? -15.459 -4.756 -4.883 1.00 97.94 186 GLU A CA 1
ATOM 1558 C C . GLU A 1 186 ? -15.404 -3.425 -5.646 1.00 97.94 186 GLU A C 1
ATOM 1560 O O . GLU A 1 186 ? -16.364 -3.024 -6.306 1.00 97.94 186 GLU A O 1
ATOM 1565 N N . ILE A 1 187 ? -14.294 -2.694 -5.538 1.00 97.56 187 ILE A N 1
ATOM 1566 C CA . ILE A 1 187 ? -14.128 -1.370 -6.153 1.00 97.56 187 ILE A CA 1
ATOM 1567 C C . ILE A 1 187 ? -13.070 -1.354 -7.259 1.00 97.56 187 ILE A C 1
ATOM 1569 O O . ILE A 1 187 ? -12.734 -0.277 -7.756 1.00 97.56 187 ILE A O 1
ATOM 1573 N N . SER A 1 188 ? -12.566 -2.520 -7.660 1.00 97.44 188 SER A N 1
ATOM 1574 C CA . SER A 1 188 ? -11.457 -2.694 -8.606 1.00 97.44 188 SER A CA 1
ATOM 1575 C C . SER A 1 188 ? -11.676 -2.006 -9.963 1.00 97.44 188 SER A C 1
ATOM 1577 O O . SER A 1 188 ? -10.752 -1.401 -10.512 1.00 97.44 188 SER A O 1
ATOM 1579 N N . GLU A 1 189 ? -12.902 -2.010 -10.483 1.00 98.00 189 GLU A N 1
ATOM 1580 C CA . GLU A 1 189 ? -13.242 -1.413 -11.783 1.00 98.00 189 GLU A CA 1
ATOM 1581 C C . GLU A 1 189 ? -13.235 0.126 -11.776 1.00 98.00 189 GLU A C 1
ATOM 1583 O O . GLU A 1 189 ? -13.102 0.774 -12.819 1.00 98.00 189 GLU A O 1
ATOM 1588 N N . LYS A 1 190 ? -13.360 0.749 -10.597 1.00 98.12 190 LYS A N 1
ATOM 1589 C CA . LYS A 1 190 ? -13.414 2.212 -10.472 1.00 98.12 190 LYS A CA 1
ATOM 1590 C C . LYS A 1 190 ? -12.021 2.820 -10.648 1.00 98.12 190 LYS A C 1
ATOM 1592 O O . LYS A 1 190 ? -10.996 2.178 -10.449 1.00 98.12 190 LYS A O 1
ATOM 1597 N N . LYS A 1 191 ? -11.960 4.104 -11.008 1.00 97.50 191 LYS A N 1
ATOM 1598 C CA . LYS A 1 191 ? -10.690 4.836 -11.179 1.00 97.50 191 LYS A CA 1
ATOM 1599 C C . LYS A 1 191 ? -10.044 5.195 -9.841 1.00 97.50 191 LYS A C 1
ATOM 1601 O O . LYS A 1 191 ? -10.748 5.475 -8.873 1.00 97.50 191 LYS A O 1
ATOM 1606 N N . MET A 1 192 ? -8.717 5.345 -9.802 1.00 96.44 192 MET A N 1
ATOM 1607 C CA . MET A 1 192 ? -7.992 5.750 -8.581 1.00 96.44 192 MET A CA 1
ATOM 1608 C C . MET A 1 192 ? -8.481 7.069 -7.951 1.00 96.44 192 MET A C 1
ATOM 1610 O O . MET A 1 192 ? -8.420 7.235 -6.730 1.00 96.44 192 MET A O 1
ATOM 1614 N N . GLY A 1 193 ? -9.012 8.006 -8.747 1.00 96.19 193 GLY A N 1
ATOM 1615 C CA . GLY A 1 193 ? -9.608 9.250 -8.237 1.00 96.19 193 GLY A CA 1
ATOM 1616 C C . GLY A 1 193 ? -10.821 9.022 -7.321 1.00 96.19 193 GLY A C 1
ATOM 1617 O O . GLY A 1 193 ? -11.018 9.762 -6.350 1.00 96.19 193 GLY A O 1
ATOM 1618 N N . TYR A 1 194 ? -11.588 7.953 -7.568 1.00 97.69 194 TYR A N 1
ATOM 1619 C CA . TYR A 1 194 ? -12.695 7.538 -6.707 1.00 97.69 194 TYR A CA 1
ATOM 1620 C C . TYR A 1 194 ? -12.186 7.156 -5.317 1.00 97.69 194 TYR A C 1
ATOM 1622 O O . TYR A 1 194 ? -12.697 7.667 -4.321 1.00 97.69 194 TYR A O 1
ATOM 1630 N N . LEU A 1 195 ? -11.130 6.337 -5.246 1.00 96.94 195 LEU A N 1
ATOM 1631 C CA . LEU A 1 195 ? -10.569 5.862 -3.980 1.00 96.94 195 LEU A CA 1
ATOM 1632 C C . LEU A 1 195 ? -10.046 7.012 -3.114 1.00 96.94 195 LEU A C 1
ATOM 1634 O O . LEU A 1 195 ? -10.356 7.090 -1.927 1.00 96.94 195 LEU A O 1
ATOM 1638 N N . ARG A 1 196 ? -9.334 7.975 -3.717 1.00 96.62 196 ARG A N 1
ATOM 1639 C CA . ARG A 1 196 ? -8.864 9.173 -2.996 1.00 96.62 196 ARG A CA 1
ATOM 1640 C C . ARG A 1 196 ? -10.023 9.989 -2.428 1.00 96.62 196 ARG A C 1
ATOM 1642 O O . ARG A 1 196 ? -9.964 10.441 -1.286 1.00 96.62 196 ARG A O 1
ATOM 1649 N N . SER A 1 197 ? -11.083 10.170 -3.212 1.00 97.75 197 SER A N 1
ATOM 1650 C CA . SER A 1 197 ? -12.280 10.904 -2.785 1.00 97.75 197 SER A CA 1
ATOM 1651 C C . SER A 1 197 ? -13.021 10.166 -1.670 1.00 97.75 197 SER A C 1
ATOM 1653 O O . SER A 1 197 ? -13.448 10.780 -0.692 1.00 97.75 197 SER A O 1
ATOM 1655 N N . PHE A 1 198 ? -13.121 8.842 -1.780 1.00 97.38 198 PHE A N 1
ATOM 1656 C CA . PHE A 1 198 ? -13.714 7.976 -0.770 1.00 97.38 198 PHE A CA 1
ATOM 1657 C C . PHE A 1 198 ? -12.956 8.052 0.562 1.00 97.38 198 PHE A C 1
ATOM 1659 O O . PHE A 1 198 ? -13.574 8.239 1.610 1.00 97.38 198 PHE A O 1
ATOM 1666 N N . MET A 1 199 ? -11.621 8.010 0.528 1.00 96.88 199 MET A N 1
ATOM 1667 C CA . MET A 1 199 ? -10.788 8.155 1.725 1.00 96.88 199 MET A CA 1
ATOM 1668 C C . MET A 1 199 ? -10.939 9.526 2.386 1.00 96.88 199 MET A C 1
ATOM 1670 O O . MET A 1 199 ? -11.033 9.605 3.609 1.00 96.88 199 MET A O 1
ATOM 1674 N N . LYS A 1 200 ? -11.011 10.608 1.596 1.00 96.81 200 LYS A N 1
ATOM 1675 C CA . LYS A 1 200 ? -11.241 11.963 2.127 1.00 96.81 200 LYS A CA 1
ATOM 1676 C C . LYS A 1 200 ? -12.568 12.054 2.882 1.00 96.81 200 LYS A C 1
ATOM 1678 O O . LYS A 1 200 ? -12.596 12.586 3.988 1.00 96.81 200 LYS A O 1
ATOM 1683 N N . LYS A 1 201 ? -13.642 11.483 2.326 1.00 97.62 201 LYS A N 1
ATOM 1684 C CA . LYS A 1 201 ? -14.972 11.452 2.962 1.00 97.62 201 LYS A CA 1
ATOM 1685 C C . LYS A 1 201 ? -15.006 10.603 4.238 1.00 97.62 201 LYS A C 1
ATOM 1687 O O . LYS A 1 201 ? -15.761 10.912 5.150 1.00 97.62 201 LYS A O 1
ATOM 1692 N N . ASN A 1 202 ? -14.178 9.560 4.326 1.00 97.62 202 ASN A N 1
ATOM 1693 C CA . ASN A 1 202 ? -14.176 8.603 5.438 1.00 97.62 202 ASN A CA 1
ATOM 1694 C C . ASN A 1 202 ? -12.969 8.752 6.388 1.00 97.62 202 ASN A C 1
ATOM 1696 O O . ASN A 1 202 ? -12.625 7.804 7.094 1.00 97.62 202 ASN A O 1
ATOM 1700 N N . LYS A 1 203 ? -12.332 9.932 6.453 1.00 96.12 203 LYS A N 1
ATOM 1701 C CA . LYS A 1 203 ? -11.118 10.170 7.265 1.00 96.12 203 LYS A CA 1
ATOM 1702 C C . LYS A 1 203 ? -11.282 9.758 8.737 1.00 96.12 203 LYS A C 1
ATOM 1704 O O . LYS A 1 203 ? -10.374 9.158 9.309 1.00 96.12 203 LYS A O 1
ATOM 1709 N N . SER A 1 204 ? -12.439 10.036 9.341 1.00 96.38 204 SER A N 1
ATOM 1710 C CA . SER A 1 204 ? -12.733 9.679 10.737 1.00 96.38 204 SER A CA 1
ATOM 1711 C C . SER A 1 204 ? -12.832 8.166 10.957 1.00 96.38 204 SER A C 1
ATOM 1713 O O . SER A 1 204 ? -12.273 7.651 11.923 1.00 96.38 204 SER A O 1
ATOM 1715 N N . LYS A 1 205 ? -13.482 7.438 10.040 1.00 96.75 205 LYS A N 1
ATOM 1716 C CA . LYS A 1 205 ? -13.600 5.972 10.098 1.00 96.75 205 LYS A CA 1
ATOM 1717 C C . LYS A 1 205 ? -12.240 5.296 9.951 1.00 96.75 205 LYS A C 1
ATOM 1719 O O . LYS A 1 205 ? -11.923 4.412 10.737 1.00 96.75 205 LYS A O 1
ATOM 1724 N N . ILE A 1 206 ? -11.414 5.771 9.014 1.00 95.88 206 ILE A N 1
ATOM 1725 C CA . ILE A 1 206 ? -10.042 5.271 8.823 1.00 95.88 206 ILE A CA 1
ATOM 1726 C C . ILE A 1 206 ? -9.226 5.456 10.107 1.00 95.88 206 ILE A C 1
ATOM 1728 O O . ILE A 1 206 ? -8.556 4.523 10.539 1.00 95.88 206 ILE A O 1
ATOM 1732 N N . ARG A 1 207 ? -9.317 6.627 10.760 1.00 93.69 207 ARG A N 1
ATOM 1733 C CA . ARG A 1 207 ? -8.611 6.886 12.027 1.00 93.69 207 ARG A CA 1
ATOM 1734 C C . ARG A 1 207 ? -9.034 5.904 13.124 1.00 93.69 207 ARG A C 1
ATOM 1736 O O . ARG A 1 207 ? -8.170 5.311 13.760 1.00 93.69 207 ARG A O 1
ATOM 1743 N N . LYS A 1 208 ? -10.342 5.704 13.316 1.00 96.38 208 LYS A N 1
ATOM 1744 C CA . LYS A 1 208 ? -10.865 4.751 14.311 1.00 96.38 208 LYS A CA 1
ATOM 1745 C C . LYS A 1 208 ? -10.395 3.320 14.025 1.00 96.38 208 LYS A C 1
ATOM 1747 O O . LYS A 1 208 ? -9.903 2.655 14.930 1.00 96.38 208 LYS A O 1
ATOM 1752 N N . ALA A 1 209 ? -10.465 2.884 12.767 1.00 96.81 209 ALA A N 1
ATOM 1753 C CA . ALA A 1 209 ? -10.009 1.557 12.356 1.00 96.81 209 ALA A CA 1
ATOM 1754 C C . ALA A 1 209 ? -8.495 1.359 12.566 1.00 96.81 209 ALA A C 1
ATOM 1756 O O . ALA A 1 209 ? -8.070 0.295 13.008 1.00 96.81 209 ALA A O 1
ATOM 1757 N N . MET A 1 210 ? -7.674 2.387 12.315 1.00 94.69 210 MET A N 1
ATOM 1758 C CA . MET A 1 210 ? -6.232 2.338 12.592 1.00 94.69 210 MET A CA 1
ATOM 1759 C C . MET A 1 210 ? -5.918 2.185 14.080 1.00 94.69 210 MET A C 1
ATOM 1761 O O . MET A 1 210 ? -5.066 1.373 14.432 1.00 94.69 210 MET A O 1
ATOM 1765 N N . ILE A 1 211 ? -6.585 2.961 14.941 1.00 95.88 211 ILE A N 1
ATOM 1766 C CA . ILE A 1 211 ? -6.391 2.884 16.397 1.00 95.88 211 ILE A CA 1
ATOM 1767 C C . ILE A 1 211 ? -6.754 1.483 16.886 1.00 95.88 211 ILE A C 1
ATOM 1769 O O . ILE A 1 211 ? -5.953 0.851 17.570 1.00 95.88 211 ILE A O 1
ATOM 1773 N N . HIS A 1 212 ? -7.906 0.971 16.454 1.00 96.38 212 HIS A N 1
ATOM 1774 C CA . HIS A 1 212 ? -8.356 -0.371 16.803 1.00 96.38 212 HIS A CA 1
ATOM 1775 C C . HIS A 1 212 ? -7.363 -1.453 16.347 1.00 96.38 212 HIS A C 1
ATOM 1777 O O . HIS A 1 212 ? -6.954 -2.291 17.145 1.00 96.38 212 HIS A O 1
ATOM 1783 N N . LYS A 1 213 ? -6.886 -1.394 15.095 1.00 94.88 213 LYS A N 1
ATOM 1784 C CA . LYS A 1 213 ? -5.879 -2.336 14.574 1.00 94.88 213 LYS A CA 1
ATOM 1785 C C . LYS A 1 213 ? -4.573 -2.294 15.376 1.00 94.88 213 LYS A C 1
ATOM 1787 O O . LYS A 1 213 ? -3.972 -3.334 15.630 1.00 94.88 213 LYS A O 1
ATOM 1792 N N . LYS A 1 214 ? -4.134 -1.103 15.802 1.00 93.50 214 LYS A N 1
ATOM 1793 C CA . LYS A 1 214 ? -2.938 -0.943 16.643 1.00 93.50 214 LYS A CA 1
ATOM 1794 C C . LYS A 1 214 ? -3.144 -1.535 18.040 1.00 93.50 214 LYS A C 1
ATOM 1796 O O . LYS A 1 214 ? -2.240 -2.190 18.546 1.00 93.50 214 LYS A O 1
ATOM 1801 N N . GLN A 1 215 ? -4.313 -1.325 18.646 1.00 95.81 215 GLN A N 1
ATOM 1802 C CA . GLN A 1 215 ? -4.660 -1.912 19.944 1.00 95.81 215 GLN A CA 1
ATOM 1803 C C . GLN A 1 215 ? -4.647 -3.444 19.884 1.00 95.81 215 GLN A C 1
ATOM 1805 O O . GLN A 1 215 ? -4.001 -4.068 20.721 1.00 95.81 215 GLN A O 1
ATOM 1810 N N . GLN A 1 216 ? -5.249 -4.034 18.846 1.00 96.38 216 GLN A N 1
ATOM 1811 C CA . GLN A 1 216 ? -5.214 -5.484 18.616 1.00 96.38 216 GLN A CA 1
ATOM 1812 C C . GLN A 1 216 ? -3.780 -6.014 18.497 1.00 96.38 216 GLN A C 1
ATOM 1814 O O . GLN A 1 216 ? -3.425 -6.993 19.144 1.00 96.38 216 GLN A O 1
ATOM 1819 N N . GLN A 1 217 ? -2.920 -5.327 17.739 1.00 95.25 217 GLN A N 1
ATOM 1820 C CA . GLN A 1 217 ? -1.522 -5.733 17.581 1.00 95.25 217 GLN A CA 1
ATOM 1821 C C . GLN A 1 217 ? -0.731 -5.674 18.901 1.00 95.25 217 GLN A C 1
ATOM 1823 O O . GLN A 1 217 ? 0.107 -6.535 19.158 1.00 95.25 217 GLN A O 1
ATOM 1828 N N . ILE A 1 218 ? -0.984 -4.669 19.745 1.00 95.88 218 ILE A N 1
ATOM 1829 C CA . ILE A 1 218 ? -0.355 -4.562 21.072 1.00 95.88 218 ILE A CA 1
ATOM 1830 C C . ILE A 1 218 ? -0.807 -5.719 21.969 1.00 95.88 218 ILE A C 1
ATOM 1832 O O . ILE A 1 218 ? 0.026 -6.342 22.624 1.00 95.88 218 ILE A O 1
ATOM 1836 N N . GLU A 1 219 ? -2.102 -6.033 21.970 1.00 96.62 219 GLU A N 1
ATOM 1837 C CA . GLU A 1 219 ? -2.656 -7.138 22.754 1.00 96.62 219 GLU A CA 1
ATOM 1838 C C . GLU A 1 219 ? -2.081 -8.495 22.315 1.00 96.62 219 GLU A 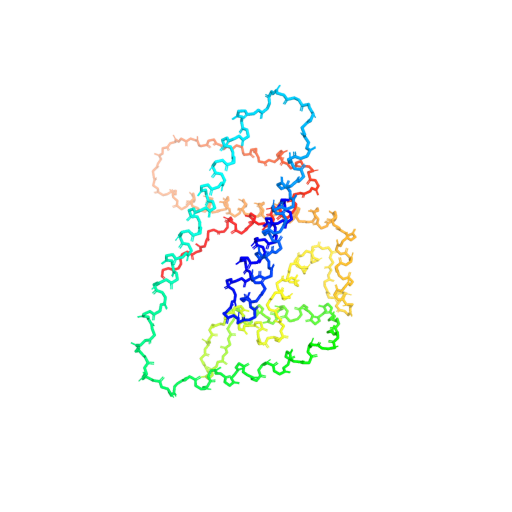C 1
ATOM 1840 O O . GLU A 1 219 ? -1.689 -9.307 23.154 1.00 96.62 219 GLU A O 1
ATOM 1845 N N . GLU A 1 220 ? -1.968 -8.734 21.006 1.00 96.75 220 GLU A N 1
ATOM 1846 C CA . GLU A 1 220 ? -1.344 -9.941 20.453 1.00 96.75 220 GLU A CA 1
ATOM 1847 C C . GLU A 1 220 ? 0.131 -10.068 20.849 1.00 96.75 220 GLU A C 1
ATOM 1849 O O . GLU A 1 220 ? 0.580 -11.154 21.220 1.00 96.75 220 GLU A O 1
ATOM 1854 N N . ASN A 1 221 ? 0.886 -8.969 20.809 1.00 95.50 221 ASN A N 1
ATOM 1855 C CA . ASN A 1 221 ? 2.290 -8.966 21.216 1.00 95.50 221 ASN A CA 1
ATOM 1856 C C . ASN A 1 221 ? 2.449 -9.245 22.719 1.00 95.50 221 ASN A C 1
ATOM 1858 O O . ASN A 1 221 ? 3.320 -10.024 23.100 1.00 95.50 221 ASN A O 1
ATOM 1862 N N . LEU A 1 222 ? 1.581 -8.678 23.565 1.00 96.19 222 LEU A N 1
ATOM 1863 C CA . LEU A 1 222 ? 1.593 -8.929 25.009 1.00 96.19 222 LEU A CA 1
ATOM 1864 C C . LEU A 1 222 ? 1.275 -10.398 25.331 1.00 96.19 222 LEU A C 1
ATOM 1866 O O . LEU A 1 222 ? 1.908 -11.000 26.197 1.00 96.19 222 LEU A O 1
ATOM 1870 N N . LYS A 1 223 ? 0.328 -11.004 24.601 1.00 96.50 223 LYS A N 1
ATOM 1871 C CA . LYS A 1 223 ? 0.010 -12.435 24.730 1.00 96.50 223 LYS A CA 1
ATOM 1872 C C . LYS A 1 223 ? 1.209 -13.318 24.380 1.00 96.50 223 LYS A C 1
ATOM 1874 O O . LYS A 1 223 ? 1.500 -14.242 25.134 1.00 96.50 223 LYS A O 1
ATOM 1879 N N . LYS A 1 224 ? 1.927 -13.009 23.293 1.00 95.69 224 LYS A N 1
ATOM 1880 C CA . LYS A 1 224 ? 3.144 -13.741 22.892 1.00 95.69 224 LYS A CA 1
ATOM 1881 C C . LYS A 1 224 ? 4.252 -13.630 23.939 1.00 95.69 224 LYS A C 1
ATOM 1883 O O . LYS A 1 224 ? 4.805 -14.646 24.339 1.00 95.69 224 LYS A O 1
ATOM 1888 N N . GLN A 1 225 ? 4.501 -12.426 24.455 1.00 93.81 225 GLN A N 1
ATOM 1889 C CA . GLN A 1 225 ? 5.516 -12.209 25.488 1.00 93.81 225 GLN A CA 1
ATOM 1890 C C . GLN A 1 225 ? 5.203 -12.983 26.780 1.00 93.81 225 GLN A C 1
ATOM 1892 O O . GLN A 1 225 ? 6.082 -13.621 27.354 1.00 93.81 225 GLN A O 1
ATOM 1897 N N . ASN A 1 226 ? 3.942 -12.980 27.224 1.00 94.19 226 ASN A N 1
ATOM 1898 C CA . ASN A 1 226 ? 3.533 -13.741 28.407 1.00 94.19 226 ASN A CA 1
ATOM 1899 C C . ASN A 1 226 ? 3.654 -15.260 28.199 1.00 94.19 226 ASN A C 1
ATOM 1901 O O . ASN A 1 226 ? 3.979 -15.983 29.143 1.00 94.19 226 ASN A O 1
ATOM 1905 N N . GLN A 1 227 ? 3.416 -15.748 26.978 1.00 94.38 227 GLN A N 1
ATOM 1906 C CA . GLN A 1 227 ? 3.591 -17.159 26.640 1.00 94.38 227 GLN A CA 1
ATOM 1907 C C . GLN A 1 227 ? 5.069 -17.578 26.700 1.00 94.38 227 GLN A C 1
ATOM 1909 O O . GLN A 1 227 ? 5.383 -18.591 27.323 1.00 94.38 227 GLN A O 1
ATOM 1914 N N . GLU A 1 228 ? 5.978 -16.777 26.142 1.00 92.56 228 GLU A N 1
ATOM 1915 C CA . GLU A 1 228 ? 7.424 -17.040 26.190 1.00 92.56 228 GLU A CA 1
ATOM 1916 C C . GLU A 1 228 ? 7.956 -17.073 27.632 1.00 92.56 228 GLU A C 1
ATOM 1918 O O . GLU A 1 228 ? 8.722 -17.962 28.002 1.00 92.56 228 GLU A O 1
ATOM 1923 N N . VAL A 1 229 ? 7.503 -16.151 28.492 1.00 91.94 229 VAL A N 1
ATOM 1924 C CA . VAL A 1 229 ? 7.870 -16.145 29.921 1.00 91.94 229 VAL A CA 1
ATOM 1925 C C . VAL A 1 229 ? 7.408 -17.428 30.624 1.00 91.94 229 VAL A C 1
ATOM 1927 O O . VAL A 1 229 ? 8.150 -18.004 31.427 1.00 91.94 229 VAL A O 1
ATOM 1930 N N . TYR A 1 230 ? 6.199 -17.905 30.318 1.00 90.75 230 TYR A N 1
ATOM 1931 C CA . TYR A 1 230 ? 5.668 -19.144 30.886 1.00 90.75 230 TYR A CA 1
ATOM 1932 C C . TYR A 1 230 ? 6.449 -20.389 30.434 1.00 90.75 230 TYR A C 1
ATOM 1934 O O . TYR A 1 230 ? 6.733 -21.264 31.256 1.00 90.75 230 TYR A O 1
ATOM 1942 N N . GLU A 1 231 ? 6.829 -20.464 29.157 1.00 89.75 231 GLU A N 1
ATOM 1943 C CA . GLU A 1 231 ? 7.631 -21.567 28.611 1.00 89.75 231 GLU A CA 1
ATOM 1944 C C . GLU A 1 231 ? 9.046 -21.588 29.216 1.00 89.75 231 GLU A C 1
ATOM 1946 O O . GLU A 1 231 ? 9.489 -22.637 29.690 1.00 89.75 231 GLU A O 1
ATOM 1951 N N . ASN A 1 232 ? 9.693 -20.425 29.349 1.00 88.50 232 ASN A N 1
ATOM 1952 C CA . ASN A 1 232 ? 11.003 -20.303 29.999 1.00 88.50 232 ASN A CA 1
ATOM 1953 C C . ASN A 1 232 ? 10.965 -20.691 31.491 1.00 88.50 232 ASN A C 1
ATOM 1955 O O . ASN A 1 232 ? 11.862 -21.368 31.992 1.00 88.50 232 ASN A O 1
ATOM 1959 N N . THR A 1 233 ? 9.898 -20.327 32.214 1.00 85.00 233 THR A N 1
ATOM 1960 C CA . THR A 1 233 ? 9.754 -20.659 33.647 1.00 85.00 233 THR A CA 1
ATOM 1961 C C . THR A 1 233 ? 9.537 -22.159 33.881 1.00 85.00 233 THR A C 1
ATOM 1963 O O . THR A 1 233 ? 9.885 -22.679 34.940 1.00 85.00 233 THR A O 1
ATOM 1966 N N . LYS A 1 234 ? 8.971 -22.890 32.911 1.00 82.38 234 LYS A N 1
ATOM 1967 C CA . LYS A 1 234 ? 8.826 -24.352 33.005 1.00 82.38 234 LYS A CA 1
ATOM 1968 C C . LYS A 1 234 ? 10.144 -25.098 32.825 1.00 82.38 234 LYS A C 1
ATOM 1970 O O . LYS A 1 234 ? 10.309 -26.144 33.444 1.00 82.38 234 LYS A O 1
ATOM 1975 N N . GLN A 1 235 ? 11.056 -24.585 32.003 1.00 74.69 235 GLN A N 1
ATOM 1976 C CA . GLN A 1 235 ? 12.326 -25.258 31.714 1.00 74.69 235 GLN A CA 1
ATOM 1977 C C . GLN A 1 235 ? 13.347 -25.128 32.857 1.00 74.69 235 GLN A C 1
ATOM 1979 O O . GLN A 1 235 ? 14.154 -26.030 33.045 1.00 74.69 235 GLN A O 1
ATOM 1984 N N . ASN A 1 236 ? 13.247 -24.085 33.689 1.00 71.00 236 ASN A N 1
ATOM 1985 C CA . ASN A 1 236 ? 14.176 -23.838 34.803 1.00 71.00 236 ASN A CA 1
ATOM 1986 C C . ASN A 1 236 ? 13.777 -24.496 36.144 1.00 71.00 236 ASN A C 1
ATOM 1988 O O . ASN A 1 236 ? 14.382 -24.206 37.168 1.00 71.00 236 ASN A O 1
ATOM 1992 N N . LYS A 1 237 ? 12.767 -25.377 36.182 1.00 60.72 237 LYS A N 1
ATOM 1993 C CA . LYS A 1 237 ? 12.267 -25.998 37.431 1.00 60.72 237 LYS A CA 1
ATOM 1994 C C . LYS A 1 237 ? 13.042 -27.232 37.926 1.00 60.72 237 LYS A C 1
ATOM 1996 O O . LYS A 1 237 ? 12.515 -27.957 38.763 1.00 60.72 237 LYS A O 1
ATOM 2001 N N . ASN A 1 238 ? 14.266 -27.464 37.453 1.00 62.59 238 ASN A N 1
ATOM 2002 C CA . ASN A 1 238 ? 15.056 -28.639 37.847 1.00 62.59 238 ASN A CA 1
ATOM 2003 C C . ASN A 1 238 ? 16.250 -28.355 38.773 1.00 62.59 238 ASN A C 1
ATOM 2005 O O . ASN A 1 238 ? 16.926 -29.311 39.132 1.00 62.59 238 ASN A O 1
ATOM 2009 N N . GLU A 1 239 ? 16.504 -27.115 39.204 1.00 59.78 239 GLU A N 1
ATOM 2010 C CA . GLU A 1 239 ? 17.616 -26.828 40.126 1.00 59.78 239 GLU A CA 1
ATOM 2011 C C . GLU A 1 239 ? 17.181 -25.849 41.234 1.00 59.78 239 GLU A C 1
ATOM 2013 O O . GLU A 1 239 ? 16.993 -24.659 41.003 1.00 59.78 239 GLU A O 1
ATOM 2018 N N . ASP A 1 240 ? 16.978 -26.437 42.414 1.00 58.69 240 ASP A N 1
ATOM 2019 C CA . ASP A 1 240 ? 16.984 -25.912 43.783 1.00 58.69 240 ASP A CA 1
ATOM 2020 C C . ASP A 1 240 ? 16.077 -24.744 44.237 1.00 58.69 240 ASP A C 1
ATOM 2022 O O . ASP A 1 240 ? 15.988 -23.646 43.691 1.00 58.69 240 ASP A O 1
ATOM 2026 N N . GLU A 1 241 ? 15.411 -25.040 45.356 1.00 58.84 241 GLU A N 1
ATOM 2027 C CA . GLU A 1 241 ? 14.547 -24.206 46.180 1.00 58.84 241 GLU A CA 1
ATOM 2028 C C . GLU A 1 241 ? 15.243 -22.930 46.684 1.00 58.84 241 GLU A C 1
ATOM 2030 O O . GLU A 1 241 ? 16.277 -23.000 47.339 1.00 58.84 241 GLU A O 1
ATOM 2035 N N . SER A 1 242 ? 14.610 -21.766 46.508 1.00 56.03 242 SER A N 1
ATOM 2036 C CA . SER A 1 242 ? 14.539 -20.721 47.544 1.00 56.03 242 SER A CA 1
ATOM 2037 C C . SER A 1 242 ? 13.625 -19.573 47.103 1.00 56.03 242 SER A C 1
ATOM 2039 O O . SER A 1 242 ? 13.698 -19.043 45.997 1.00 56.03 242 SER A O 1
ATOM 2041 N N . ILE A 1 243 ? 12.708 -19.232 47.997 1.00 57.19 243 ILE A N 1
ATOM 2042 C CA . ILE A 1 243 ? 11.506 -18.422 47.821 1.00 57.19 243 ILE A CA 1
ATOM 2043 C C . ILE A 1 243 ? 11.839 -16.924 47.765 1.00 57.19 243 ILE A C 1
ATOM 2045 O O . ILE A 1 243 ? 12.319 -16.366 48.748 1.00 57.19 243 ILE A O 1
ATOM 2049 N N . THR A 1 244 ? 11.471 -16.217 46.688 1.00 59.97 244 THR A N 1
ATOM 2050 C CA . THR A 1 244 ? 11.097 -14.788 46.764 1.00 59.97 244 THR A CA 1
ATOM 2051 C C . THR A 1 244 ? 10.096 -14.427 45.656 1.00 59.97 244 THR A C 1
ATOM 2053 O O . THR A 1 244 ? 10.350 -14.612 44.471 1.00 59.97 244 THR A O 1
ATOM 2056 N N . SER A 1 245 ? 8.922 -13.941 46.067 1.00 64.06 245 SER A N 1
ATOM 2057 C CA . SER A 1 245 ? 7.743 -13.653 45.234 1.00 64.06 245 SER A CA 1
ATOM 2058 C C . SER A 1 245 ? 7.885 -12.348 44.426 1.00 64.06 245 SER A C 1
ATOM 2060 O O . SER A 1 245 ? 7.989 -11.287 45.047 1.00 64.06 245 SER A O 1
ATOM 2062 N N . PRO A 1 246 ? 7.793 -12.363 43.080 1.00 59.66 246 PRO A N 1
ATOM 2063 C CA . PRO A 1 246 ? 7.790 -11.144 42.270 1.00 59.66 246 PRO A CA 1
ATOM 2064 C C . PRO A 1 246 ? 6.371 -10.562 42.143 1.00 59.66 246 PRO A C 1
ATOM 2066 O O . PRO A 1 246 ? 5.472 -11.195 41.591 1.00 59.66 246 PRO A O 1
ATOM 2069 N N . TYR A 1 247 ? 6.165 -9.340 42.640 1.00 51.22 247 TYR A N 1
ATOM 2070 C CA . TYR A 1 247 ? 4.930 -8.573 42.428 1.00 51.22 247 TYR A CA 1
ATOM 2071 C C . TYR A 1 247 ? 4.843 -8.039 40.981 1.00 51.22 247 TYR A C 1
ATOM 2073 O O . TYR A 1 247 ? 5.838 -7.516 40.475 1.00 51.22 247 TYR A O 1
ATOM 2081 N N . PRO A 1 248 ? 3.671 -8.097 40.316 1.00 57.34 248 PRO A N 1
ATOM 2082 C CA . PRO A 1 248 ? 3.506 -7.593 38.956 1.00 57.34 248 PRO A CA 1
ATOM 2083 C C . PRO A 1 248 ? 3.297 -6.070 38.939 1.00 57.34 248 PRO A C 1
ATOM 2085 O O . PRO A 1 248 ? 2.448 -5.530 39.648 1.00 57.34 248 PRO A O 1
ATOM 2088 N N . TYR A 1 249 ? 4.058 -5.376 38.091 1.00 52.12 249 TYR A N 1
ATOM 2089 C CA . TYR A 1 249 ? 3.960 -3.932 37.868 1.00 52.12 249 TYR A CA 1
ATOM 2090 C C . TYR A 1 249 ? 2.812 -3.628 36.888 1.00 52.12 249 TYR A C 1
ATOM 2092 O O . TYR A 1 249 ? 2.827 -4.082 35.744 1.00 52.12 249 TYR A O 1
ATOM 2100 N N . GLN A 1 250 ? 1.812 -2.858 37.320 1.00 46.38 250 GLN A N 1
ATOM 2101 C CA . GLN A 1 250 ? 0.735 -2.371 36.452 1.00 46.38 250 GLN A CA 1
ATOM 2102 C C . GLN A 1 250 ? 1.242 -1.209 35.583 1.00 46.38 250 GLN A C 1
ATOM 2104 O O . GLN A 1 250 ? 1.593 -0.147 36.094 1.00 46.38 250 GLN A O 1
ATOM 2109 N N . GLN A 1 251 ? 1.268 -1.390 34.260 1.00 50.69 251 GLN A N 1
ATOM 2110 C CA . GLN A 1 251 ? 1.585 -0.327 33.303 1.00 50.69 251 GLN A CA 1
ATOM 2111 C C . GLN A 1 251 ? 0.330 0.481 32.934 1.00 50.69 251 GLN A C 1
ATOM 2113 O O . GLN A 1 251 ? -0.512 0.047 32.151 1.00 50.69 251 GLN A O 1
ATOM 2118 N N . ASN A 1 252 ? 0.251 1.697 33.476 1.00 49.38 252 ASN A N 1
ATOM 2119 C CA . ASN A 1 252 ? -0.607 2.785 33.007 1.00 49.38 252 ASN A CA 1
ATOM 2120 C C . ASN A 1 252 ? 0.004 3.377 31.719 1.00 49.38 252 ASN A C 1
ATOM 2122 O O . ASN A 1 252 ? 0.936 4.172 31.796 1.00 49.38 252 ASN A O 1
ATOM 2126 N N . ILE A 1 253 ? -0.467 2.972 30.532 1.00 56.03 253 ILE A N 1
ATOM 2127 C CA . ILE A 1 253 ? -0.021 3.543 29.234 1.00 56.03 253 ILE A CA 1
ATOM 2128 C C . ILE A 1 253 ? -1.196 4.164 28.439 1.00 56.03 253 ILE A C 1
ATOM 2130 O O . ILE A 1 253 ? -1.016 4.671 27.336 1.00 56.03 253 ILE A O 1
ATOM 2134 N N . LEU A 1 254 ? -2.421 4.186 28.979 1.00 52.91 254 LEU A N 1
ATOM 2135 C CA . LEU A 1 254 ? -3.626 4.429 28.169 1.00 52.91 254 LEU A CA 1
ATOM 2136 C C . LEU A 1 254 ? -4.400 5.734 28.446 1.00 52.91 254 LEU A C 1
ATOM 2138 O O . LEU A 1 254 ? -5.602 5.758 28.199 1.00 52.91 254 LEU A O 1
ATOM 2142 N N . SER A 1 255 ? -3.775 6.819 28.922 1.00 47.19 255 SER A N 1
ATOM 2143 C CA . SER A 1 255 ? -4.510 8.084 29.160 1.00 47.19 255 SER A CA 1
ATOM 2144 C C . SER A 1 255 ? -4.258 9.227 28.170 1.00 47.19 255 SER A C 1
ATOM 2146 O O . SER A 1 255 ? -5.091 10.124 28.099 1.00 47.19 255 SER A O 1
ATOM 2148 N N . ASP A 1 256 ? -3.207 9.201 27.345 1.00 42.56 256 ASP A N 1
ATOM 2149 C CA . ASP A 1 256 ? -2.764 10.427 26.649 1.00 42.56 256 ASP A CA 1
ATOM 2150 C C . ASP A 1 256 ? -2.999 10.410 25.127 1.00 42.56 256 ASP A C 1
ATOM 2152 O O . ASP A 1 256 ? -2.120 10.742 24.334 1.00 42.56 256 ASP A O 1
ATOM 2156 N N . PHE A 1 257 ? -4.205 10.040 24.684 1.00 45.03 257 PHE A N 1
ATOM 2157 C CA . PHE A 1 257 ? -4.638 10.278 23.297 1.00 45.03 257 PHE A CA 1
ATOM 2158 C C . PHE A 1 257 ? -5.713 11.366 23.251 1.00 45.03 257 PHE A C 1
ATOM 2160 O O . PHE A 1 257 ? -6.890 11.098 23.023 1.00 45.03 257 PHE A O 1
ATOM 2167 N N . CYS A 1 258 ? -5.280 12.609 23.466 1.00 44.34 258 CYS A N 1
ATOM 2168 C CA . CYS A 1 258 ? -6.089 13.796 23.216 1.00 44.34 258 CYS A CA 1
ATOM 2169 C C . CYS A 1 258 ? -6.214 14.075 21.707 1.00 44.34 258 CYS A C 1
ATOM 2171 O O . CYS A 1 258 ? -5.261 13.960 20.934 1.00 44.34 258 CYS A O 1
ATOM 2173 N N . ASP A 1 259 ? -7.433 14.439 21.315 1.00 46.06 259 ASP A N 1
ATOM 2174 C CA . ASP A 1 259 ? -7.930 14.703 19.965 1.00 46.06 259 ASP A CA 1
ATOM 2175 C C . ASP A 1 259 ? -7.358 15.984 19.319 1.00 46.06 259 ASP A C 1
ATOM 2177 O O . ASP A 1 259 ? -8.110 16.891 18.967 1.00 46.06 259 ASP A O 1
ATOM 2181 N N . ASP A 1 260 ? -6.047 16.067 19.073 1.00 42.38 260 ASP A N 1
ATOM 2182 C CA . ASP A 1 260 ? -5.509 17.181 18.281 1.00 42.38 260 ASP A CA 1
ATOM 2183 C C . ASP A 1 260 ? -5.567 16.895 16.770 1.00 42.38 260 ASP A C 1
ATOM 2185 O O . ASP A 1 260 ? -4.918 16.012 16.200 1.00 42.38 260 ASP A O 1
ATOM 2189 N N . GLN A 1 261 ? -6.441 17.640 16.090 1.00 50.59 261 GLN A N 1
ATOM 2190 C CA . GLN A 1 261 ? -6.863 17.397 14.709 1.00 50.59 261 GLN A CA 1
ATOM 2191 C C . GLN A 1 261 ? -5.819 17.737 13.628 1.00 50.59 261 GLN A C 1
ATOM 2193 O O . GLN A 1 261 ? -6.081 17.416 12.462 1.00 50.59 261 GLN A O 1
ATOM 2198 N N . ASN A 1 262 ? -4.643 18.282 13.964 1.00 48.44 262 ASN A N 1
ATOM 2199 C CA . ASN A 1 262 ? -3.733 18.882 12.974 1.00 48.44 262 ASN A CA 1
ATOM 2200 C C . ASN A 1 262 ? -2.347 18.232 12.783 1.00 48.44 262 ASN A C 1
ATOM 2202 O O . ASN A 1 262 ? -1.670 18.588 11.825 1.00 48.44 262 ASN A O 1
ATOM 2206 N N . ASP A 1 263 ? -1.957 17.211 13.550 1.00 44.12 263 ASP A N 1
ATOM 2207 C CA . ASP A 1 263 ? -0.545 16.762 13.598 1.00 44.12 263 ASP A CA 1
ATOM 2208 C C . ASP A 1 263 ? -0.166 15.545 12.723 1.00 44.12 263 ASP A C 1
ATOM 2210 O O . ASP A 1 263 ? 0.862 14.886 12.906 1.00 44.12 263 ASP A O 1
ATOM 2214 N N . TRP A 1 264 ? -0.986 15.207 11.725 1.00 49.12 264 TRP A N 1
ATOM 2215 C CA . TRP A 1 264 ? -0.797 13.961 10.964 1.00 49.12 264 TRP A CA 1
ATOM 2216 C C . TRP A 1 264 ? 0.408 13.949 10.013 1.00 49.12 264 TRP A C 1
ATOM 2218 O O . TRP A 1 264 ? 0.941 12.869 9.757 1.00 49.12 264 TRP A O 1
ATOM 2228 N N . GLU A 1 265 ? 0.864 15.098 9.508 1.00 49.44 265 GLU A N 1
ATOM 2229 C CA . GLU A 1 265 ? 2.070 15.156 8.659 1.00 49.44 265 GLU A CA 1
ATOM 2230 C C . GLU A 1 265 ? 3.363 15.009 9.475 1.00 49.44 265 GLU A C 1
ATOM 2232 O O . GLU A 1 265 ? 4.365 14.493 8.976 1.00 49.44 265 GLU A O 1
ATOM 2237 N N . GLN A 1 266 ? 3.334 15.373 10.760 1.00 43.41 266 GLN A N 1
ATOM 2238 C CA . GLN A 1 266 ? 4.482 15.244 11.653 1.00 43.41 266 GLN A CA 1
ATOM 2239 C C . GLN A 1 266 ? 4.620 13.809 12.193 1.00 43.41 266 GLN A C 1
ATOM 2241 O O . GLN A 1 266 ? 5.733 13.300 12.342 1.00 43.41 266 GLN A O 1
ATOM 2246 N N . TYR A 1 267 ? 3.501 13.099 12.383 1.00 44.00 267 TYR A N 1
ATOM 2247 C CA . TYR A 1 267 ? 3.503 11.733 12.918 1.00 44.00 267 TYR A CA 1
ATOM 2248 C C . TYR A 1 267 ? 3.941 10.662 11.900 1.00 44.00 267 TYR A C 1
ATOM 2250 O O . TYR A 1 267 ? 4.609 9.697 12.275 1.00 44.00 267 TYR A O 1
ATOM 2258 N N . SER A 1 268 ? 3.662 10.831 10.597 1.00 43.81 268 SER A N 1
ATOM 2259 C CA . SER A 1 268 ? 4.151 9.891 9.568 1.00 43.81 268 SER A CA 1
ATOM 2260 C C . SER A 1 268 ? 5.677 9.877 9.441 1.00 43.81 268 SER A C 1
ATOM 2262 O O . SER A 1 268 ? 6.249 8.845 9.094 1.00 43.81 268 SER A O 1
ATOM 2264 N N . ASN A 1 269 ? 6.341 10.985 9.782 1.00 40.16 269 ASN A N 1
ATOM 2265 C CA . ASN A 1 269 ? 7.800 11.093 9.739 1.00 40.16 269 ASN A CA 1
ATOM 2266 C C . ASN A 1 269 ? 8.488 10.453 10.959 1.00 40.16 269 ASN A C 1
ATOM 2268 O O . ASN A 1 269 ? 9.649 10.060 10.864 1.00 40.16 269 ASN A O 1
ATOM 2272 N N . ASN A 1 270 ? 7.781 10.278 12.083 1.00 40.72 270 ASN A N 1
ATOM 2273 C CA . ASN A 1 270 ? 8.321 9.600 13.270 1.00 40.72 270 ASN A CA 1
ATOM 2274 C C . ASN A 1 270 ? 8.169 8.070 13.226 1.00 40.72 270 ASN A C 1
ATOM 2276 O O . ASN A 1 270 ? 8.939 7.370 13.877 1.00 40.72 270 ASN A O 1
ATOM 2280 N N . ILE A 1 271 ? 7.262 7.526 12.408 1.00 41.06 271 ILE A N 1
ATOM 2281 C CA . ILE A 1 271 ? 7.084 6.068 12.260 1.00 41.06 271 ILE A CA 1
ATOM 2282 C C . ILE A 1 271 ? 8.310 5.387 11.619 1.00 41.06 271 ILE A C 1
ATOM 2284 O O . ILE A 1 271 ? 8.579 4.224 11.908 1.00 41.06 271 ILE A O 1
ATOM 2288 N N . PHE A 1 272 ? 9.117 6.106 10.832 1.00 38.94 272 PHE A N 1
ATOM 2289 C CA . PHE A 1 272 ? 10.372 5.573 10.281 1.00 38.94 272 PHE A CA 1
ATOM 2290 C C . PHE A 1 272 ? 11.565 5.617 11.251 1.00 38.94 272 PHE A C 1
ATOM 2292 O O . PHE A 1 272 ? 12.611 5.067 10.927 1.00 38.94 272 PHE A O 1
ATOM 2299 N N . LYS A 1 273 ? 11.429 6.224 12.440 1.00 40.72 273 LYS A N 1
ATOM 2300 C CA . LYS A 1 273 ? 12.501 6.265 13.455 1.00 40.72 273 LYS A CA 1
ATOM 2301 C C . LYS A 1 273 ? 12.423 5.141 14.494 1.00 40.72 273 LYS A C 1
ATOM 2303 O O . LYS A 1 273 ? 13.361 4.976 15.261 1.00 40.72 273 LYS A O 1
ATOM 2308 N N . ILE A 1 274 ? 11.323 4.387 14.534 1.00 40.19 274 ILE A N 1
ATOM 2309 C CA . ILE A 1 274 ? 11.086 3.348 15.557 1.00 40.19 274 ILE A CA 1
ATOM 2310 C C . ILE A 1 274 ? 11.591 1.968 15.099 1.00 40.19 274 ILE A C 1
ATOM 2312 O O . ILE A 1 274 ? 11.750 1.066 15.914 1.00 40.19 274 ILE A O 1
ATOM 2316 N N . PHE A 1 275 ? 11.918 1.804 13.816 1.00 33.72 275 PHE A N 1
ATOM 2317 C CA . PHE A 1 275 ? 12.636 0.626 13.339 1.00 33.72 275 PHE A CA 1
ATOM 2318 C C . PHE A 1 275 ? 14.136 0.942 13.317 1.00 33.72 275 PHE A C 1
ATOM 2320 O O . PHE A 1 275 ? 14.561 1.698 12.439 1.00 33.72 275 PHE A O 1
ATOM 2327 N N . PRO A 1 276 ? 14.955 0.415 14.249 1.00 37.00 276 PRO A N 1
ATOM 2328 C CA . PRO A 1 276 ? 16.393 0.420 14.039 1.00 37.00 276 PRO A CA 1
ATOM 2329 C C . PRO A 1 276 ? 16.664 -0.335 12.735 1.00 37.00 276 PRO A C 1
ATOM 2331 O O . PRO A 1 276 ? 16.148 -1.435 12.525 1.00 37.00 276 PRO A O 1
ATOM 2334 N N . ASN A 1 277 ? 17.423 0.291 11.834 1.00 36.09 277 ASN A N 1
ATOM 2335 C CA . ASN A 1 277 ? 17.984 -0.391 10.673 1.00 36.09 277 ASN A CA 1
ATOM 2336 C C . ASN A 1 277 ? 18.649 -1.677 11.185 1.00 36.09 277 ASN A C 1
ATOM 2338 O O . ASN A 1 277 ? 19.508 -1.566 12.064 1.00 36.09 277 ASN A O 1
ATOM 2342 N N . PRO A 1 278 ? 18.285 -2.874 10.694 1.00 36.59 278 PRO A N 1
ATOM 2343 C CA . PRO A 1 278 ? 19.085 -4.047 10.980 1.00 36.59 278 PRO A CA 1
ATOM 2344 C C . PRO A 1 278 ? 20.451 -3.797 10.341 1.00 36.59 278 PRO A C 1
ATOM 2346 O O . PRO A 1 278 ? 20.572 -3.728 9.117 1.00 36.59 278 PRO A O 1
ATOM 2349 N N . HIS A 1 279 ? 21.452 -3.563 11.185 1.00 37.59 279 HIS A N 1
ATOM 2350 C CA . HIS A 1 279 ? 22.847 -3.620 10.786 1.00 37.59 279 HIS A CA 1
ATOM 2351 C C . HIS A 1 279 ? 23.067 -5.058 10.307 1.00 37.59 279 HIS A C 1
ATOM 2353 O O . HIS A 1 279 ? 22.966 -5.995 11.096 1.00 37.59 279 HIS A O 1
ATOM 2359 N N . PHE A 1 280 ? 23.217 -5.236 8.999 1.00 40.31 280 PHE A N 1
ATOM 2360 C CA . PHE A 1 280 ? 23.710 -6.481 8.432 1.00 40.31 280 PHE A CA 1
ATOM 2361 C C . PHE A 1 280 ? 25.187 -6.241 8.159 1.00 40.31 280 PHE A C 1
ATOM 2363 O O . PHE A 1 280 ? 25.517 -5.428 7.292 1.00 40.31 280 PHE A O 1
ATOM 2370 N N . ASP A 1 281 ? 26.021 -6.876 8.977 1.00 42.62 281 ASP A N 1
ATOM 2371 C CA . ASP A 1 281 ? 27.464 -6.984 8.765 1.00 42.62 281 ASP A CA 1
ATOM 2372 C C . ASP A 1 281 ? 27.779 -7.838 7.525 1.00 42.62 281 ASP A C 1
ATOM 2374 O O . ASP A 1 281 ? 26.991 -8.770 7.220 1.00 42.62 281 ASP A O 1
#

pLDDT: mean 71.77, std 21.93, range [33.72, 98.12]

Secondary structure (DSSP, 8-state):
-HHHHHHHHHHHHHHTT---TTHHHHHHHHHHHHHHHHHHHHHHHHT--SS-TTSTTHHHHHHHHHHHHHHHHHHHHHHHHTTTTS---------SSSHHHHHHHHHHHHHHHTTTTS-PPPPBHHHHHHHHHHHHHHHHH-EEETTEEE---HHHHHHHHTS-HHHHHHHHHHHHHHTTTS-TGGGTTSBHHHHHHHHHHTHHHHHHHHHHHHHHHHHHHHHHHHHHHHHHHHHTTTS-----PPPPPP----S-----TT-HHHHHHHGGGSS------

Radius of gyration: 30.8 Å; chains: 1; bounding box: 60×92×73 Å

Organism: Paramecium octaurelia (NCBI:txid43137)